Protein AF-A0AA35SKQ3-F1 (afdb_monomer_lite)

Structure (mmCIF, N/CA/C/O backbone):
data_AF-A0AA35SKQ3-F1
#
_entry.id   AF-A0AA35SKQ3-F1
#
loop_
_atom_site.group_PDB
_atom_site.id
_atom_site.type_symbol
_atom_site.label_atom_id
_atom_site.label_alt_id
_atom_site.label_comp_id
_atom_site.label_asym_id
_atom_site.label_entity_id
_atom_site.label_seq_id
_atom_site.pdbx_PDB_ins_code
_atom_site.Cartn_x
_atom_site.Cartn_y
_atom_site.Cartn_z
_atom_site.occupancy
_atom_site.B_iso_or_equiv
_atom_site.auth_seq_id
_atom_site.auth_comp_id
_atom_site.auth_asym_id
_atom_site.auth_atom_id
_atom_site.pdbx_PDB_model_num
ATOM 1 N N . MET A 1 1 ? 27.445 8.517 -76.358 1.00 55.72 1 MET A N 1
ATOM 2 C CA . MET A 1 1 ? 28.802 8.819 -75.837 1.00 55.72 1 MET A CA 1
ATOM 3 C C . MET A 1 1 ? 28.865 9.998 -74.863 1.00 55.72 1 MET A C 1
ATOM 5 O O . MET A 1 1 ? 29.602 9.876 -73.895 1.00 55.72 1 MET A O 1
ATOM 9 N N . ARG A 1 2 ? 28.102 11.097 -75.030 1.00 59.12 2 ARG A N 1
ATOM 10 C CA . ARG A 1 2 ? 28.048 12.178 -74.012 1.00 59.12 2 ARG A CA 1
ATOM 11 C C . ARG A 1 2 ? 27.575 11.677 -72.637 1.00 59.12 2 ARG A C 1
ATOM 13 O O . ARG A 1 2 ? 28.254 11.918 -71.652 1.00 59.12 2 ARG A O 1
ATOM 20 N N . TYR A 1 3 ? 26.538 10.838 -72.624 1.00 64.62 3 TYR A N 1
ATOM 21 C CA . TYR A 1 3 ? 25.976 10.239 -71.407 1.00 64.62 3 TYR A CA 1
ATOM 22 C C . TYR A 1 3 ? 26.977 9.405 -70.582 1.00 64.62 3 TYR A C 1
ATOM 24 O O . TYR A 1 3 ? 27.045 9.534 -69.368 1.00 64.62 3 TYR A O 1
ATOM 32 N N . VAL A 1 4 ? 27.813 8.585 -71.233 1.00 62.81 4 VAL A N 1
ATOM 33 C CA . VAL A 1 4 ? 28.825 7.760 -70.538 1.00 62.81 4 VAL A CA 1
ATOM 34 C C . VAL A 1 4 ? 29.940 8.632 -69.952 1.00 62.81 4 VAL A C 1
ATOM 36 O O . VAL A 1 4 ? 30.397 8.385 -68.841 1.00 62.81 4 VAL A O 1
ATOM 39 N N . ASN A 1 5 ? 30.340 9.694 -70.657 1.00 60.94 5 ASN A N 1
ATOM 40 C CA . ASN A 1 5 ? 31.317 10.656 -70.142 1.00 60.94 5 ASN A CA 1
ATOM 41 C C . ASN A 1 5 ? 30.765 11.502 -68.983 1.00 60.94 5 ASN A C 1
ATOM 43 O O . ASN A 1 5 ? 31.527 11.867 -68.093 1.00 60.94 5 ASN A O 1
ATOM 47 N N . GLU A 1 6 ? 29.467 11.801 -68.970 1.00 67.12 6 GLU A N 1
ATOM 48 C CA . GLU A 1 6 ? 28.810 12.497 -67.856 1.00 67.12 6 GLU A CA 1
ATOM 49 C C . GLU A 1 6 ? 28.675 11.601 -66.623 1.00 67.12 6 GLU A C 1
ATOM 51 O O . GLU A 1 6 ? 29.030 12.037 -65.532 1.00 67.12 6 GLU A O 1
ATOM 56 N N . GLN A 1 7 ? 28.282 10.334 -66.794 1.00 65.19 7 GLN A N 1
ATOM 57 C CA . GLN A 1 7 ? 28.233 9.348 -65.705 1.00 65.19 7 GLN A CA 1
ATOM 58 C C . GLN A 1 7 ? 29.621 9.122 -65.078 1.00 65.19 7 GLN A C 1
ATOM 60 O O . GLN A 1 7 ? 29.768 9.137 -63.859 1.00 65.19 7 GLN A O 1
ATOM 65 N N . LEU A 1 8 ? 30.673 9.018 -65.900 1.00 60.34 8 LEU A N 1
ATOM 66 C CA . LEU A 1 8 ? 32.051 8.876 -65.411 1.00 60.34 8 LEU A CA 1
ATOM 67 C C . LEU A 1 8 ? 32.576 10.136 -64.701 1.00 60.34 8 LEU A C 1
ATOM 69 O O . LEU A 1 8 ? 33.377 10.016 -63.776 1.00 60.34 8 LEU A O 1
ATOM 73 N N . ARG A 1 9 ? 32.123 11.338 -65.089 1.00 61.78 9 ARG A N 1
ATOM 74 C CA . ARG A 1 9 ? 32.443 12.589 -64.373 1.00 61.78 9 ARG A CA 1
ATOM 75 C C . ARG A 1 9 ? 31.655 12.734 -63.069 1.00 61.78 9 ARG A C 1
ATOM 77 O O . ARG A 1 9 ? 32.205 13.246 -62.098 1.00 61.78 9 ARG A O 1
ATOM 84 N N . ALA A 1 10 ? 30.406 12.268 -63.027 1.00 59.56 10 ALA A N 1
ATOM 85 C CA . ALA A 1 10 ? 29.548 12.320 -61.842 1.00 59.56 10 ALA A CA 1
ATOM 86 C C . ALA A 1 10 ? 30.051 11.420 -60.698 1.00 59.56 10 ALA A C 1
ATOM 88 O O . ALA A 1 10 ? 29.838 11.740 -59.532 1.00 59.56 10 ALA A O 1
ATOM 89 N N . CYS A 1 11 ? 30.803 10.356 -61.005 1.00 56.19 11 CYS A N 1
ATOM 90 C CA . CYS A 1 11 ? 31.466 9.513 -60.002 1.00 56.19 11 CYS A CA 1
ATOM 91 C C . CYS A 1 11 ? 32.660 10.178 -59.276 1.00 56.19 11 CYS A C 1
ATOM 93 O O . CYS A 1 11 ? 33.325 9.510 -58.489 1.00 56.19 11 CYS A O 1
ATOM 95 N N . GLY A 1 12 ? 32.940 11.468 -59.511 1.00 49.50 12 GLY A N 1
ATOM 96 C CA . GLY A 1 12 ? 33.441 12.434 -58.517 1.00 49.50 12 GLY A CA 1
ATOM 97 C C . GLY A 1 12 ? 34.821 12.256 -57.860 1.00 49.50 12 GLY A C 1
ATOM 98 O O . GLY A 1 12 ? 35.309 13.211 -57.264 1.00 49.50 12 GLY A O 1
ATOM 99 N N . GLN A 1 13 ? 35.486 11.102 -57.948 1.00 53.91 13 GLN A N 1
ATOM 100 C CA . GLN A 1 13 ? 36.732 10.830 -57.205 1.00 53.91 13 GLN A CA 1
ATOM 101 C C . GLN A 1 13 ? 37.839 10.165 -58.021 1.00 53.91 13 GLN A C 1
ATOM 103 O O . GLN A 1 13 ? 38.990 10.134 -57.588 1.00 53.91 13 GLN A O 1
ATOM 108 N N . LEU A 1 14 ? 37.544 9.705 -59.233 1.00 54.47 14 LEU A N 1
ATOM 109 C CA . LEU A 1 14 ? 38.571 9.226 -60.144 1.00 54.47 14 LEU A CA 1
ATOM 110 C C . LEU A 1 14 ? 38.988 10.406 -61.023 1.00 54.47 14 LEU A C 1
ATOM 112 O O . LEU A 1 14 ? 38.389 10.666 -62.066 1.00 54.47 14 LEU A O 1
ATOM 116 N N . ARG A 1 15 ? 40.003 11.161 -60.573 1.00 56.69 15 ARG A N 1
ATOM 117 C CA . ARG A 1 15 ? 40.719 12.106 -61.451 1.00 56.69 15 ARG A CA 1
ATOM 118 C C . ARG A 1 15 ? 41.037 11.365 -62.754 1.00 56.69 15 ARG A C 1
ATOM 120 O O . ARG A 1 15 ? 41.365 10.180 -62.701 1.00 56.69 15 ARG A O 1
ATOM 127 N N . GLY A 1 16 ? 40.926 12.039 -63.902 1.00 57.59 16 GLY A N 1
ATOM 128 C CA . GLY A 1 16 ? 41.011 11.464 -65.262 1.00 57.59 16 GLY A CA 1
ATOM 129 C C . GLY A 1 16 ? 42.308 10.718 -65.624 1.00 57.59 16 GLY A C 1
ATOM 130 O O . GLY A 1 16 ? 42.532 10.381 -66.784 1.00 57.59 16 GLY A O 1
ATOM 131 N N . ASP A 1 17 ? 43.143 10.429 -64.636 1.00 64.31 17 ASP A N 1
ATOM 132 C CA . ASP A 1 17 ? 44.405 9.723 -64.733 1.00 64.31 17 ASP A CA 1
ATOM 133 C C . ASP A 1 17 ? 44.320 8.262 -64.275 1.00 64.31 17 ASP A C 1
ATOM 135 O O . ASP A 1 17 ? 45.314 7.548 -64.379 1.00 64.31 17 ASP A O 1
ATOM 139 N N . HIS A 1 18 ? 43.156 7.778 -63.814 1.00 72.81 18 HIS A N 1
ATOM 140 C CA . HIS A 1 18 ? 43.026 6.369 -63.440 1.00 72.81 18 HIS A CA 1
ATOM 141 C C . HIS A 1 18 ? 43.240 5.457 -64.672 1.00 72.81 18 HIS A C 1
ATOM 143 O O . HIS A 1 18 ? 42.484 5.576 -65.646 1.00 72.81 18 HIS A O 1
ATOM 149 N N . PRO A 1 19 ? 44.200 4.509 -64.641 1.00 79.56 19 PRO A N 1
ATOM 150 C CA . PRO A 1 19 ? 44.560 3.683 -65.799 1.00 79.56 19 PRO A CA 1
ATOM 151 C C . PRO A 1 19 ? 43.370 2.945 -66.431 1.00 79.56 19 PRO A C 1
ATOM 153 O O . PRO A 1 19 ? 43.218 2.942 -67.651 1.00 79.56 19 PRO A O 1
ATOM 156 N N . LEU A 1 20 ? 42.457 2.410 -65.606 1.00 82.81 20 LEU A N 1
ATOM 157 C CA . LEU A 1 20 ? 41.234 1.750 -66.091 1.00 82.81 20 LEU A CA 1
ATOM 158 C C . LEU A 1 20 ? 40.264 2.708 -66.803 1.00 82.81 20 LEU A C 1
ATOM 160 O O . LEU A 1 20 ? 39.645 2.316 -67.788 1.00 82.81 20 LEU A O 1
ATOM 164 N N . ILE A 1 21 ? 40.141 3.963 -66.354 1.00 82.31 21 ILE A N 1
ATOM 165 C CA . ILE A 1 21 ? 39.269 4.944 -67.021 1.00 82.31 21 ILE A CA 1
ATOM 166 C C . ILE A 1 21 ? 39.856 5.325 -68.377 1.00 82.31 21 ILE A C 1
ATOM 168 O O . ILE A 1 21 ? 39.123 5.354 -69.366 1.00 82.31 21 ILE A O 1
ATOM 172 N N . ARG A 1 22 ? 41.174 5.560 -68.449 1.00 84.19 22 ARG A N 1
ATOM 173 C CA . ARG A 1 22 ? 41.858 5.836 -69.721 1.00 84.19 22 ARG A CA 1
ATOM 174 C C . ARG A 1 22 ? 41.701 4.675 -70.702 1.00 84.19 22 ARG A C 1
ATOM 176 O O . ARG A 1 22 ? 41.423 4.909 -71.875 1.00 84.19 22 ARG A O 1
ATOM 183 N N . LEU A 1 23 ? 41.807 3.435 -70.224 1.00 89.12 23 LEU A N 1
ATOM 184 C CA . LEU A 1 23 ? 41.579 2.248 -71.043 1.00 89.12 23 LEU A CA 1
ATOM 185 C C . LEU A 1 23 ? 40.143 2.187 -71.583 1.00 89.12 23 LEU A C 1
ATOM 187 O O . LEU A 1 23 ? 39.954 2.010 -72.784 1.00 89.12 23 LEU A O 1
ATOM 191 N N . ILE A 1 24 ? 39.132 2.382 -70.728 1.00 87.62 24 ILE A N 1
ATOM 192 C CA . ILE A 1 24 ? 37.720 2.396 -71.148 1.00 87.62 24 ILE A CA 1
ATOM 193 C C . ILE A 1 24 ? 37.483 3.482 -72.207 1.00 87.62 24 ILE A C 1
ATOM 195 O O . ILE A 1 24 ? 36.825 3.228 -73.216 1.00 87.62 24 ILE A O 1
ATOM 199 N N . GLN A 1 25 ? 38.060 4.674 -72.028 1.00 87.31 25 GLN A N 1
ATOM 200 C CA . GLN A 1 25 ? 37.976 5.757 -73.012 1.00 87.31 25 GLN A CA 1
ATOM 201 C C . GLN A 1 25 ? 38.633 5.387 -74.352 1.00 87.31 25 GLN A C 1
ATOM 203 O O . GLN A 1 25 ? 38.082 5.711 -75.405 1.00 87.31 25 GLN A O 1
ATOM 208 N N . HIS A 1 26 ? 39.764 4.676 -74.329 1.00 89.62 26 HIS A N 1
ATOM 209 C CA . HIS A 1 26 ? 40.457 4.212 -75.534 1.00 89.62 26 HIS A CA 1
ATOM 210 C C . HIS A 1 26 ? 39.649 3.132 -76.277 1.00 89.62 26 HIS A C 1
ATOM 212 O O . HIS A 1 26 ? 39.503 3.186 -77.498 1.00 89.62 26 HIS A O 1
ATOM 218 N N . CYS A 1 27 ? 39.054 2.186 -75.544 1.00 92.06 27 CYS A N 1
ATOM 219 C CA . CYS A 1 27 ? 38.205 1.129 -76.104 1.00 92.06 27 CYS A CA 1
ATOM 220 C C . CYS A 1 27 ? 36.914 1.673 -76.728 1.00 92.06 27 CYS A C 1
ATOM 222 O O . CYS A 1 27 ? 36.452 1.165 -77.751 1.00 92.06 27 CYS A O 1
ATOM 224 N N . LEU A 1 28 ? 36.337 2.722 -76.138 1.00 90.31 28 LEU A N 1
ATOM 225 C CA . LEU A 1 28 ? 35.096 3.339 -76.607 1.00 90.31 28 LEU A CA 1
ATOM 226 C C . LEU A 1 28 ? 35.322 4.464 -77.632 1.00 90.31 28 LEU A C 1
ATOM 228 O O . LEU A 1 28 ? 34.414 5.253 -77.896 1.00 90.31 28 LEU A O 1
ATOM 232 N N . HIS A 1 29 ? 36.507 4.557 -78.239 1.00 90.06 29 HIS A N 1
ATOM 233 C CA . HIS A 1 29 ? 36.792 5.589 -79.230 1.00 90.06 29 HIS A CA 1
ATOM 234 C C . HIS A 1 29 ? 35.881 5.450 -80.476 1.00 90.06 29 HIS A C 1
ATOM 236 O O . HIS A 1 29 ? 35.618 4.348 -80.969 1.00 90.06 29 HIS A O 1
ATOM 242 N N . ASN A 1 30 ? 35.387 6.575 -81.013 1.00 88.50 30 ASN A N 1
ATOM 243 C CA . ASN A 1 30 ? 34.413 6.579 -82.120 1.00 88.50 30 ASN A CA 1
ATOM 244 C C . ASN A 1 30 ? 34.988 6.015 -83.433 1.00 88.50 30 ASN A C 1
ATOM 246 O O . ASN A 1 30 ? 34.284 5.352 -84.184 1.00 88.50 30 ASN A O 1
ATOM 250 N N . GLY A 1 31 ? 36.271 6.266 -83.703 1.00 91.44 31 GLY A N 1
ATOM 251 C CA . GLY A 1 31 ? 36.974 5.691 -84.854 1.00 91.44 31 GLY A CA 1
ATOM 252 C C . GLY A 1 31 ? 37.413 4.244 -84.585 1.00 91.44 31 GLY A C 1
ATOM 253 O O . GLY A 1 31 ? 38.184 4.054 -83.645 1.00 91.44 31 GLY A O 1
ATOM 254 N N . PRO A 1 32 ? 37.003 3.245 -85.392 1.00 88.69 32 PRO A N 1
ATOM 255 C CA . PRO A 1 32 ? 37.356 1.838 -85.167 1.00 88.69 32 PRO A CA 1
ATOM 256 C C . PRO A 1 32 ? 38.866 1.583 -85.276 1.00 88.69 32 PRO A C 1
ATOM 258 O O . PRO A 1 32 ? 39.404 0.808 -84.499 1.00 88.69 32 PRO A O 1
ATOM 261 N N . HIS A 1 33 ? 39.570 2.310 -86.149 1.00 92.62 33 HIS A N 1
ATOM 262 C CA . HIS A 1 33 ? 41.032 2.226 -86.308 1.00 92.62 33 HIS A CA 1
ATOM 263 C C . HIS A 1 33 ? 41.822 2.821 -85.134 1.00 92.62 33 HIS A C 1
ATOM 265 O O . HIS A 1 33 ? 43.034 2.671 -85.064 1.00 92.62 33 HIS A O 1
ATOM 271 N N . LYS A 1 34 ? 41.140 3.544 -84.239 1.00 91.69 34 LYS A N 1
ATOM 272 C CA . LYS A 1 34 ? 41.724 4.141 -83.032 1.00 91.69 34 LYS A CA 1
ATOM 273 C C . LYS A 1 34 ? 41.408 3.325 -81.779 1.00 91.69 34 LYS A C 1
ATOM 275 O O . LYS A 1 34 ? 41.802 3.725 -80.691 1.00 91.69 34 LYS A O 1
ATOM 280 N N . ARG A 1 35 ? 40.651 2.230 -81.910 1.00 92.69 35 ARG A N 1
ATOM 281 C CA . ARG A 1 35 ? 40.396 1.328 -80.790 1.00 92.69 35 ARG A CA 1
ATOM 282 C C . ARG A 1 35 ? 41.599 0.399 -80.638 1.00 92.69 35 ARG A C 1
ATOM 284 O O . ARG A 1 35 ? 42.073 -0.118 -81.649 1.00 92.69 35 ARG A O 1
ATOM 291 N N . PRO A 1 36 ? 42.075 0.174 -79.409 1.00 94.06 36 PRO A N 1
ATOM 292 C CA . PRO A 1 36 ? 43.158 -0.758 -79.165 1.00 94.06 36 PRO A CA 1
ATOM 293 C C . PRO A 1 36 ? 42.729 -2.172 -79.558 1.00 94.06 36 PRO A C 1
ATOM 295 O O . PRO A 1 36 ? 41.565 -2.563 -79.421 1.00 94.06 36 PRO A O 1
ATOM 298 N N . SER A 1 37 ? 43.690 -2.957 -80.024 1.00 96.38 37 SER A N 1
ATOM 299 C CA . SER A 1 37 ? 43.520 -4.393 -80.205 1.00 96.38 37 SER A CA 1
ATOM 300 C C . SER A 1 37 ? 43.273 -5.083 -78.860 1.00 96.38 37 SER A C 1
ATOM 302 O O . SER A 1 37 ? 43.704 -4.612 -77.808 1.00 96.38 37 SER A O 1
ATOM 304 N N . ILE A 1 38 ? 42.637 -6.257 -78.877 1.00 95.00 38 ILE A N 1
ATOM 305 C CA . ILE A 1 38 ? 42.424 -7.070 -77.664 1.00 95.00 38 ILE A CA 1
ATOM 306 C C . ILE A 1 38 ? 43.734 -7.324 -76.903 1.00 95.00 38 ILE A C 1
ATOM 308 O O . ILE A 1 38 ? 43.751 -7.280 -75.675 1.00 95.00 38 ILE A O 1
ATOM 312 N N . ARG A 1 39 ? 44.847 -7.527 -77.619 1.00 93.56 39 ARG A N 1
ATOM 313 C CA . ARG A 1 39 ? 46.166 -7.727 -77.007 1.00 93.56 39 ARG A CA 1
ATOM 314 C C . ARG A 1 39 ? 46.644 -6.483 -76.253 1.00 93.56 39 ARG A C 1
ATOM 316 O O . ARG A 1 39 ? 47.183 -6.610 -75.159 1.00 93.56 39 ARG A O 1
ATOM 323 N N . GLU A 1 40 ? 46.425 -5.293 -76.807 1.00 91.44 40 GLU A N 1
ATOM 324 C CA . GLU A 1 40 ? 46.740 -4.026 -76.135 1.00 91.44 40 GLU A CA 1
ATOM 325 C C . GLU A 1 40 ? 45.820 -3.771 -74.943 1.00 91.44 40 GLU A C 1
ATOM 327 O O . GLU A 1 40 ? 46.295 -3.305 -73.913 1.00 91.44 40 GLU A O 1
ATOM 332 N N . VAL A 1 41 ? 44.535 -4.125 -75.044 1.00 94.06 41 VAL A N 1
ATOM 333 C CA . VAL A 1 41 ? 43.592 -4.026 -73.921 1.00 94.06 41 VAL A CA 1
ATOM 334 C C . VAL A 1 41 ? 44.044 -4.897 -72.754 1.00 94.06 41 VAL A C 1
ATOM 336 O O . VAL A 1 41 ? 44.098 -4.411 -71.629 1.00 94.06 41 VAL A O 1
ATOM 339 N N . LEU A 1 42 ? 44.408 -6.156 -73.008 1.00 91.31 42 LEU A N 1
ATOM 340 C CA . LEU A 1 42 ? 44.893 -7.067 -71.968 1.00 91.31 42 LEU A CA 1
ATOM 341 C C . LEU A 1 42 ? 46.196 -6.565 -71.335 1.00 91.31 42 LEU A C 1
ATOM 343 O O . LEU A 1 42 ? 46.296 -6.530 -70.112 1.00 91.31 42 LEU A O 1
ATOM 347 N N . ARG A 1 43 ? 47.142 -6.076 -72.147 1.00 91.19 43 ARG A N 1
ATOM 348 C CA . ARG A 1 43 ? 48.389 -5.472 -71.655 1.00 91.19 43 ARG A CA 1
ATOM 349 C C . ARG A 1 43 ? 48.122 -4.260 -70.756 1.00 91.19 43 ARG A C 1
ATOM 351 O O . ARG A 1 43 ? 48.682 -4.160 -69.673 1.00 91.19 43 ARG A O 1
ATOM 358 N N . LEU A 1 44 ? 47.230 -3.362 -71.177 1.00 90.12 44 LEU A N 1
ATOM 359 C CA . LEU A 1 44 ? 46.852 -2.176 -70.403 1.00 90.12 44 LEU A CA 1
ATOM 360 C C . LEU A 1 44 ? 46.072 -2.538 -69.128 1.00 90.12 44 LEU A C 1
ATOM 362 O O . LEU A 1 44 ? 46.194 -1.841 -68.124 1.00 90.12 44 LEU A O 1
ATOM 366 N N . LEU A 1 45 ? 45.287 -3.622 -69.140 1.00 89.00 45 LEU A N 1
ATOM 367 C CA . LEU A 1 45 ? 44.636 -4.156 -67.939 1.00 89.00 45 LEU A CA 1
ATOM 368 C C . LEU A 1 45 ? 45.651 -4.729 -66.951 1.00 89.00 45 LEU A C 1
ATOM 370 O O . LEU A 1 45 ? 45.507 -4.505 -65.752 1.00 89.00 45 LEU A O 1
ATOM 374 N N . GLU A 1 46 ? 46.667 -5.446 -67.428 1.00 86.81 46 GLU A N 1
ATOM 375 C CA . GLU A 1 46 ? 47.747 -5.976 -66.590 1.00 86.81 46 GLU A CA 1
ATOM 376 C C . GLU A 1 46 ? 48.603 -4.853 -65.995 1.00 86.81 46 GLU A C 1
ATOM 378 O O . GLU A 1 46 ? 48.857 -4.865 -64.792 1.00 86.81 46 GLU A O 1
ATOM 383 N N . GLU A 1 47 ? 48.952 -3.834 -66.786 1.00 82.62 47 GLU A N 1
ATOM 384 C CA . GLU A 1 47 ? 49.633 -2.620 -66.310 1.00 82.62 47 GLU A CA 1
ATOM 385 C C . GLU A 1 47 ? 48.787 -1.871 -65.267 1.00 82.62 47 GLU A C 1
ATOM 387 O O . GLU A 1 47 ? 49.280 -1.500 -64.199 1.00 82.62 47 GLU A O 1
ATOM 392 N N . ALA A 1 48 ? 47.485 -1.703 -65.527 1.00 82.31 48 ALA A N 1
ATOM 393 C CA . ALA A 1 48 ? 46.560 -1.090 -64.579 1.00 82.31 48 ALA A CA 1
ATOM 394 C C . ALA A 1 48 ? 46.436 -1.909 -63.287 1.00 82.31 48 ALA A C 1
ATOM 396 O O . ALA A 1 48 ? 46.373 -1.336 -62.204 1.00 82.31 48 ALA A O 1
ATOM 397 N N . ARG A 1 49 ? 46.417 -3.243 -63.383 1.00 80.00 49 ARG A N 1
ATOM 398 C CA . ARG A 1 49 ? 46.344 -4.150 -62.233 1.00 80.00 49 ARG A CA 1
ATOM 399 C C . ARG A 1 49 ? 47.630 -4.125 -61.408 1.00 80.00 49 ARG A C 1
ATOM 401 O O . ARG A 1 49 ? 47.545 -4.134 -60.183 1.00 80.00 49 ARG A O 1
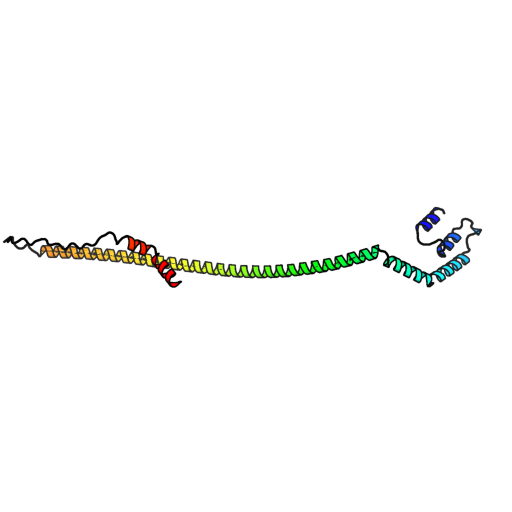ATOM 408 N N . ALA A 1 50 ? 48.793 -4.059 -62.056 1.00 74.06 50 ALA A N 1
ATOM 409 C CA . ALA A 1 50 ? 50.089 -3.971 -61.388 1.00 74.06 50 ALA A CA 1
ATOM 410 C C . ALA A 1 50 ? 50.235 -2.667 -60.581 1.00 74.06 50 ALA A C 1
ATOM 412 O O . ALA A 1 50 ? 50.761 -2.694 -59.473 1.00 74.06 50 ALA A O 1
ATOM 413 N N . GLY A 1 51 ? 49.690 -1.549 -61.076 1.00 65.94 51 GLY A N 1
ATOM 414 C CA . GLY A 1 51 ? 49.702 -0.262 -60.365 1.00 65.94 51 GLY A CA 1
ATOM 415 C C . GLY A 1 51 ? 48.727 -0.148 -59.181 1.00 65.94 51 GLY A C 1
ATOM 416 O O . GLY A 1 51 ? 48.861 0.759 -58.364 1.00 65.94 51 GLY A O 1
ATOM 417 N N . VAL A 1 52 ? 47.746 -1.049 -59.045 1.00 63.19 52 VAL A N 1
ATOM 418 C CA . VAL A 1 52 ? 46.742 -1.004 -57.955 1.00 63.19 52 VAL A CA 1
ATOM 419 C C . VAL A 1 52 ? 47.288 -1.562 -56.629 1.00 63.19 52 VAL A C 1
ATOM 421 O O . VAL A 1 52 ? 46.738 -1.261 -55.568 1.00 63.19 52 VAL A O 1
ATOM 424 N N . GLY A 1 53 ? 48.389 -2.320 -56.672 1.00 60.06 53 GLY A N 1
ATOM 425 C CA . GLY A 1 53 ? 49.096 -2.834 -55.491 1.00 60.06 53 GLY A CA 1
ATOM 426 C C . GLY A 1 53 ? 50.190 -1.914 -54.938 1.00 60.06 53 GLY A C 1
ATOM 427 O O . GLY A 1 53 ? 50.868 -2.302 -53.992 1.00 60.06 53 GLY A O 1
ATOM 428 N N . ASP A 1 54 ? 50.384 -0.731 -55.526 1.00 59.06 54 ASP A N 1
ATOM 429 C CA . ASP A 1 54 ? 51.495 0.157 -55.191 1.00 59.06 54 ASP A CA 1
ATOM 430 C C . ASP A 1 54 ? 51.254 0.889 -53.860 1.00 59.06 54 ASP A C 1
ATOM 432 O O . ASP A 1 54 ? 50.129 1.295 -53.543 1.00 59.06 54 ASP A O 1
ATOM 436 N N . GLU A 1 55 ? 52.312 1.093 -53.075 1.00 59.91 55 GLU A N 1
ATOM 437 C CA . GLU A 1 55 ? 52.269 1.707 -51.740 1.00 59.91 55 GLU A CA 1
ATOM 438 C C . GLU A 1 55 ? 51.552 3.068 -51.720 1.00 59.91 55 GLU A C 1
ATOM 440 O O . GLU A 1 55 ? 51.041 3.493 -50.682 1.00 59.91 55 GLU A O 1
ATOM 445 N N . GLY A 1 56 ? 51.478 3.752 -52.867 1.00 63.72 56 GLY A N 1
ATOM 446 C CA . GLY A 1 56 ? 50.709 4.981 -53.059 1.00 63.72 56 GLY A CA 1
ATOM 447 C C . GLY A 1 56 ? 49.203 4.820 -52.818 1.00 63.72 56 GLY A C 1
ATOM 448 O O . GLY A 1 56 ? 48.575 5.723 -52.269 1.00 63.72 56 GLY A O 1
ATOM 449 N N . SER A 1 57 ? 48.619 3.664 -53.146 1.00 69.25 57 SER A N 1
ATOM 450 C CA . SER A 1 57 ? 47.207 3.351 -52.876 1.00 69.25 57 SER A CA 1
ATOM 451 C C . SER A 1 57 ? 46.946 3.235 -51.373 1.00 69.25 57 SER A C 1
ATOM 453 O O . SER A 1 57 ? 45.996 3.817 -50.849 1.00 69.25 57 SER A O 1
ATOM 455 N N . GLU A 1 58 ? 47.846 2.572 -50.645 1.00 71.69 58 GLU A N 1
ATOM 456 C CA . GLU A 1 58 ? 47.778 2.480 -49.185 1.00 71.69 58 GLU A CA 1
ATOM 457 C C . GLU A 1 58 ? 48.091 3.816 -48.499 1.00 71.69 58 GLU A C 1
ATOM 459 O O . GLU A 1 58 ? 47.448 4.154 -47.506 1.00 71.69 58 GLU A O 1
ATOM 464 N N . ARG A 1 59 ? 49.005 4.634 -49.037 1.00 73.44 59 ARG A N 1
ATOM 465 C CA . ARG A 1 59 ? 49.233 6.007 -48.548 1.00 73.44 59 ARG A CA 1
ATOM 466 C C . ARG A 1 59 ? 47.993 6.879 -48.731 1.00 73.44 59 ARG A C 1
ATOM 468 O O . ARG A 1 59 ? 47.574 7.505 -47.764 1.00 73.44 59 ARG A O 1
ATOM 475 N N . ASN A 1 60 ? 47.347 6.835 -49.895 1.00 74.69 60 ASN A N 1
ATOM 476 C CA . ASN A 1 60 ? 46.112 7.579 -50.158 1.00 74.69 60 ASN A CA 1
ATOM 477 C C . ASN A 1 60 ? 44.954 7.112 -49.267 1.00 74.69 60 ASN A C 1
ATOM 479 O O . ASN A 1 60 ? 44.213 7.940 -48.741 1.00 74.69 60 ASN A O 1
ATOM 483 N N . LYS A 1 61 ? 44.811 5.799 -49.034 1.00 77.19 61 LYS A N 1
ATOM 484 C CA . LYS A 1 61 ? 43.841 5.274 -48.060 1.00 77.19 61 LYS A CA 1
ATOM 485 C C . LYS A 1 61 ? 44.149 5.767 -46.649 1.00 77.19 61 LYS A C 1
ATOM 487 O O . LYS A 1 61 ? 43.241 6.223 -45.963 1.00 77.19 61 LYS A O 1
ATOM 492 N N . ARG A 1 62 ? 45.414 5.727 -46.216 1.00 79.50 62 ARG A N 1
ATOM 493 C CA . ARG A 1 62 ? 45.836 6.237 -44.900 1.00 79.50 62 ARG A CA 1
ATOM 494 C C . ARG A 1 62 ? 45.588 7.737 -44.765 1.00 79.50 62 ARG A C 1
ATOM 496 O O . ARG A 1 62 ? 45.136 8.167 -43.712 1.00 79.50 62 ARG A O 1
ATOM 503 N N . GLU A 1 63 ? 45.846 8.528 -45.800 1.00 79.75 63 GLU A N 1
ATOM 504 C CA . GLU A 1 63 ? 45.560 9.966 -45.809 1.00 79.75 63 GLU A CA 1
ATOM 505 C C . GLU A 1 63 ? 44.061 10.257 -45.781 1.00 79.75 63 GLU A C 1
ATOM 507 O O . GLU A 1 63 ? 43.636 11.124 -45.024 1.00 79.75 63 GLU A O 1
ATOM 512 N N . LEU A 1 64 ? 43.247 9.499 -46.520 1.00 79.12 64 LEU A N 1
ATOM 513 C CA . LEU A 1 64 ? 41.791 9.620 -46.474 1.00 79.12 64 LEU A CA 1
ATOM 514 C C . LEU A 1 64 ? 41.247 9.244 -45.090 1.00 79.12 64 LEU A C 1
ATOM 516 O O . LEU A 1 64 ? 40.409 9.956 -44.548 1.00 79.12 64 LEU A O 1
ATOM 520 N N . VAL A 1 65 ? 41.761 8.169 -44.486 1.00 82.38 65 VAL A N 1
ATOM 521 C CA . VAL A 1 65 ? 41.432 7.777 -43.107 1.00 82.38 65 VAL A CA 1
ATOM 522 C C . VAL A 1 65 ? 41.839 8.874 -42.125 1.00 82.38 65 VAL A C 1
ATOM 524 O O . VAL A 1 65 ? 41.029 9.238 -41.279 1.00 82.38 65 VAL A O 1
ATOM 527 N N . ARG A 1 66 ? 43.031 9.472 -42.264 1.00 81.12 66 ARG A N 1
ATOM 528 C CA . ARG A 1 66 ? 43.440 10.623 -41.441 1.00 81.12 66 ARG A CA 1
ATOM 529 C C . ARG A 1 66 ? 42.528 11.829 -41.651 1.00 81.12 66 ARG A C 1
ATOM 531 O O . ARG A 1 66 ? 42.141 12.442 -40.670 1.00 81.12 66 ARG A O 1
ATOM 538 N N . ALA A 1 67 ? 42.160 12.157 -42.889 1.00 75.62 67 ALA A N 1
ATOM 539 C CA . ALA A 1 67 ? 41.281 13.284 -43.207 1.00 75.62 67 ALA A CA 1
ATOM 540 C C . ALA A 1 67 ? 39.856 13.084 -42.668 1.00 75.62 67 ALA A C 1
ATOM 542 O O . ALA A 1 67 ? 39.212 14.031 -42.221 1.00 75.62 67 ALA A O 1
ATOM 543 N N . LEU A 1 68 ? 39.371 11.841 -42.672 1.00 73.62 68 LEU A N 1
ATOM 544 C CA . LEU A 1 68 ? 38.121 11.468 -42.020 1.00 73.62 68 LEU A CA 1
ATOM 545 C C . LEU A 1 68 ? 38.263 11.544 -40.493 1.00 73.62 68 LEU A C 1
ATOM 547 O O . LEU A 1 68 ? 37.378 12.065 -39.828 1.00 73.62 68 LEU A O 1
ATOM 551 N N . GLN A 1 69 ? 39.379 11.110 -39.911 1.00 76.25 69 GLN A N 1
ATOM 552 C CA . GLN A 1 69 ? 39.618 11.223 -38.465 1.00 76.25 69 GLN A CA 1
ATOM 553 C C . GLN A 1 69 ? 39.777 12.677 -37.989 1.00 76.25 69 GLN A C 1
ATOM 555 O O . GLN A 1 69 ? 39.344 13.016 -36.891 1.00 76.25 69 GLN A O 1
ATOM 560 N N . THR A 1 70 ? 40.348 13.563 -38.807 1.00 74.56 70 THR A N 1
ATOM 561 C CA . THR A 1 70 ? 40.495 14.994 -38.490 1.00 74.56 70 THR A CA 1
ATOM 562 C C . THR A 1 70 ? 39.270 15.824 -38.859 1.00 74.56 70 THR A C 1
ATOM 564 O O . THR A 1 70 ? 39.228 17.020 -38.567 1.00 74.56 70 THR A O 1
ATOM 567 N N . GLN A 1 71 ? 38.250 15.217 -39.473 1.00 83.69 71 GLN A N 1
ATOM 568 C CA . GLN A 1 71 ? 37.029 15.922 -39.828 1.00 83.69 71 GLN A CA 1
ATOM 569 C C . GLN A 1 71 ? 36.323 16.399 -38.543 1.00 83.69 71 GLN A C 1
ATOM 571 O O . GLN A 1 71 ? 35.993 15.579 -37.680 1.00 83.69 71 GLN A O 1
ATOM 576 N N . PRO A 1 72 ? 36.014 17.702 -38.406 1.00 82.25 72 PRO A N 1
ATOM 577 C CA . PRO A 1 72 ? 35.438 18.260 -37.177 1.00 82.25 72 PRO A CA 1
ATOM 578 C C . PRO A 1 72 ? 34.085 17.627 -36.826 1.00 82.25 72 PRO A C 1
ATOM 580 O O . PRO A 1 72 ? 33.721 17.516 -35.658 1.00 82.25 72 PRO A O 1
ATOM 583 N N . ARG A 1 73 ? 33.351 17.137 -37.833 1.00 83.31 73 ARG A N 1
ATOM 584 C CA . ARG A 1 73 ? 32.108 16.387 -37.634 1.00 83.31 73 ARG A CA 1
ATOM 585 C C . ARG A 1 73 ? 32.326 15.115 -36.810 1.00 83.31 73 ARG A C 1
ATOM 587 O O . ARG A 1 73 ? 31.511 14.837 -35.939 1.00 83.31 73 ARG A O 1
ATOM 594 N N . ASN A 1 74 ? 33.413 14.382 -37.041 1.00 81.69 74 ASN A N 1
ATOM 595 C CA . ASN A 1 74 ? 33.689 13.138 -36.322 1.00 81.69 74 ASN A CA 1
ATOM 596 C C . ASN A 1 74 ? 34.110 13.419 -34.877 1.00 81.69 74 ASN A C 1
ATOM 598 O O . ASN A 1 74 ? 33.596 12.786 -33.962 1.00 81.69 74 ASN A O 1
ATOM 602 N N . GLN A 1 75 ? 34.901 14.468 -34.650 1.00 86.06 75 GLN A N 1
ATOM 603 C CA . GLN A 1 75 ? 35.228 14.930 -33.296 1.00 86.06 75 GLN A CA 1
ATOM 604 C C . GLN A 1 75 ? 33.986 15.396 -32.516 1.00 86.06 75 GLN A C 1
ATOM 606 O O . GLN A 1 75 ? 33.879 15.167 -31.312 1.00 86.06 75 GLN A O 1
ATOM 611 N N . ASN A 1 76 ? 33.026 16.045 -33.186 1.00 91.06 76 ASN A N 1
ATOM 612 C CA . ASN A 1 76 ? 31.752 16.434 -32.575 1.00 91.06 76 ASN A CA 1
ATOM 613 C C . ASN A 1 76 ? 30.914 15.209 -32.197 1.00 91.06 76 ASN A C 1
ATOM 615 O O . ASN A 1 76 ? 30.384 15.165 -31.091 1.00 91.06 76 ASN A O 1
ATOM 619 N N . LEU A 1 77 ? 30.824 14.216 -33.086 1.00 92.00 77 LEU A N 1
ATOM 620 C CA . LEU A 1 77 ? 30.103 12.971 -32.813 1.00 92.00 77 LEU A CA 1
ATOM 621 C C . LEU A 1 77 ? 30.720 12.212 -31.636 1.00 92.00 77 LEU A C 1
ATOM 623 O O . LEU A 1 77 ? 29.990 11.764 -30.762 1.00 92.00 77 LEU A O 1
ATOM 627 N N . GLU A 1 78 ? 32.048 12.126 -31.561 1.00 90.31 78 GLU A N 1
ATOM 628 C CA . GLU A 1 78 ? 32.731 11.507 -30.423 1.00 90.31 78 GLU A CA 1
ATOM 629 C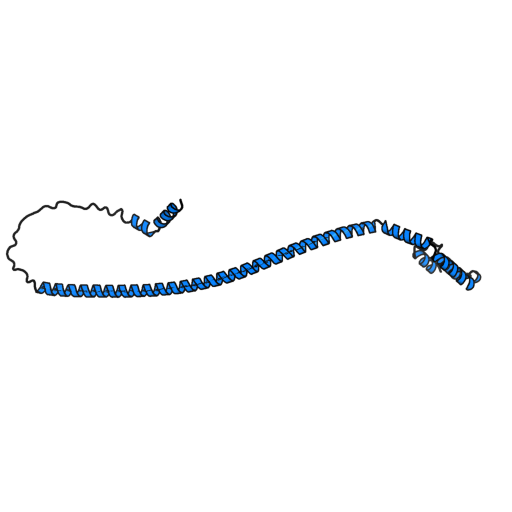 C . GLU A 1 78 ? 32.469 12.235 -29.102 1.00 90.31 78 GLU A C 1
ATOM 631 O O . GLU A 1 78 ? 32.314 11.585 -28.071 1.00 90.31 78 GLU A O 1
ATOM 636 N N . ARG A 1 79 ? 32.409 13.574 -29.110 1.00 94.94 79 ARG A N 1
ATOM 637 C CA . ARG A 1 79 ? 32.042 14.353 -27.916 1.00 94.94 79 ARG A CA 1
ATOM 638 C C . ARG A 1 79 ? 30.617 14.045 -27.472 1.00 94.94 79 ARG A C 1
ATOM 640 O O . ARG A 1 79 ? 30.432 13.655 -26.329 1.00 94.94 79 ARG A O 1
ATOM 647 N N . VAL A 1 80 ? 29.656 14.113 -28.392 1.00 96.94 80 VAL A N 1
ATOM 648 C CA . VAL A 1 80 ? 28.249 13.795 -28.099 1.00 96.94 80 VAL A CA 1
ATOM 649 C C . VAL A 1 80 ? 28.100 12.360 -27.592 1.00 96.94 80 VAL A C 1
ATOM 651 O O . VAL A 1 80 ? 27.373 12.123 -26.636 1.00 96.94 80 VAL A O 1
ATOM 654 N N . LEU A 1 81 ? 28.815 11.398 -28.183 1.00 97.12 81 LEU A N 1
ATOM 655 C CA . LEU A 1 81 ? 28.814 10.013 -27.709 1.00 97.12 81 LEU A CA 1
ATOM 656 C C . LEU A 1 81 ? 29.356 9.895 -26.281 1.00 97.12 81 LEU A C 1
ATOM 658 O O . LEU A 1 81 ? 28.765 9.180 -25.478 1.00 97.12 81 LEU A O 1
ATOM 662 N N . ARG A 1 82 ? 30.449 10.595 -25.947 1.00 97.62 82 ARG A N 1
ATOM 663 C CA . ARG A 1 82 ? 30.976 10.620 -24.573 1.00 97.62 82 ARG A CA 1
ATOM 664 C C . ARG A 1 82 ? 29.966 11.213 -23.594 1.00 97.62 82 ARG A C 1
ATOM 666 O O . ARG A 1 82 ? 29.734 10.605 -22.553 1.00 97.62 82 ARG A O 1
ATOM 673 N N . ASP A 1 83 ? 29.346 12.335 -23.946 1.00 98.25 83 ASP A N 1
ATOM 674 C CA . ASP A 1 83 ? 28.356 13.003 -23.097 1.00 98.25 83 ASP A CA 1
ATOM 675 C C . ASP A 1 83 ? 27.141 12.095 -22.850 1.00 98.25 83 ASP A C 1
ATOM 677 O O . ASP A 1 83 ? 26.741 11.897 -21.706 1.00 98.25 83 ASP A O 1
ATOM 681 N N . LEU A 1 84 ? 26.625 11.444 -23.900 1.00 98.38 84 LEU A N 1
ATOM 682 C CA . LEU A 1 84 ? 25.519 10.486 -23.790 1.00 98.38 84 LEU A CA 1
ATOM 683 C C . LEU A 1 84 ? 25.880 9.251 -22.955 1.00 98.38 84 LEU A C 1
ATOM 685 O O . LEU A 1 84 ? 25.029 8.730 -22.241 1.00 98.38 84 LEU A O 1
ATOM 689 N N . VAL A 1 85 ? 27.120 8.756 -23.032 1.00 98.44 85 VAL A N 1
ATOM 690 C CA . VAL A 1 85 ? 27.577 7.631 -22.197 1.00 98.44 85 VAL A CA 1
ATOM 691 C C . VAL A 1 85 ? 27.621 8.030 -20.723 1.00 98.44 85 VAL A C 1
ATOM 693 O O . VAL A 1 85 ? 27.183 7.253 -19.875 1.00 98.44 85 VAL A O 1
ATOM 696 N N . ILE A 1 86 ? 28.106 9.237 -20.417 1.00 98.38 86 ILE A N 1
ATOM 697 C CA . ILE A 1 86 ? 28.122 9.773 -19.050 1.00 98.38 86 ILE A CA 1
ATOM 698 C C . ILE A 1 86 ? 26.689 9.954 -18.537 1.00 98.38 86 ILE A C 1
ATOM 700 O O . ILE A 1 86 ? 26.376 9.507 -17.436 1.00 98.38 86 ILE A O 1
ATOM 704 N N . GLU A 1 87 ? 25.807 10.547 -19.344 1.00 98.56 87 GLU A N 1
ATOM 705 C CA . GLU A 1 87 ? 24.397 10.738 -18.990 1.00 98.56 87 GLU A CA 1
ATOM 706 C C . GLU A 1 87 ? 23.689 9.397 -18.757 1.00 98.56 87 GLU A C 1
ATOM 708 O O . GLU A 1 87 ? 22.953 9.241 -17.786 1.00 98.56 87 GLU A O 1
ATOM 713 N N . ASN A 1 88 ? 23.954 8.390 -19.591 1.00 98.00 88 ASN A N 1
ATOM 714 C CA . ASN A 1 88 ? 23.388 7.056 -19.409 1.00 98.00 88 ASN A CA 1
ATOM 715 C C . ASN A 1 88 ? 23.870 6.414 -18.097 1.00 98.00 88 ASN A C 1
ATOM 717 O O . ASN A 1 88 ? 23.064 5.847 -17.365 1.00 98.00 88 ASN A O 1
ATOM 721 N N . ALA A 1 89 ? 25.153 6.556 -17.753 1.00 98.31 89 ALA A N 1
ATOM 722 C CA . ALA A 1 89 ? 25.689 6.059 -16.487 1.00 98.31 89 ALA A CA 1
ATOM 723 C C . ALA A 1 89 ? 25.070 6.766 -15.261 1.00 98.31 89 ALA A C 1
ATOM 725 O O . ALA A 1 89 ? 24.759 6.109 -14.261 1.00 98.31 89 ALA A O 1
ATOM 726 N N . ASP A 1 90 ? 24.841 8.083 -15.339 1.00 98.62 90 ASP A N 1
ATOM 727 C CA . ASP A 1 90 ? 24.142 8.840 -14.289 1.00 98.62 90 ASP A CA 1
ATOM 728 C C . ASP A 1 90 ? 22.686 8.378 -14.141 1.00 98.62 90 ASP A C 1
ATOM 730 O O . ASP A 1 90 ? 22.234 8.049 -13.042 1.00 98.62 90 ASP A O 1
ATOM 734 N N . LEU A 1 91 ? 21.960 8.259 -15.256 1.00 98.56 91 LEU A N 1
ATOM 735 C CA . LEU A 1 91 ? 20.580 7.778 -15.259 1.00 98.56 91 LEU A CA 1
ATOM 736 C C . LEU A 1 91 ? 20.472 6.359 -14.696 1.00 98.56 91 LEU A C 1
ATOM 738 O O . LEU A 1 91 ? 19.586 6.101 -13.882 1.00 98.56 91 LEU A O 1
ATOM 742 N N . GLN A 1 92 ? 21.383 5.456 -15.060 1.00 98.62 92 GLN A N 1
ATOM 743 C CA . GLN A 1 92 ? 21.431 4.104 -14.499 1.00 98.62 92 GLN A CA 1
ATOM 744 C C . GLN A 1 92 ? 21.652 4.126 -12.985 1.00 98.62 92 GLN A C 1
ATOM 746 O O . GLN A 1 92 ? 20.945 3.432 -12.255 1.00 98.62 92 GLN A O 1
ATOM 751 N N . SER A 1 93 ? 22.569 4.967 -12.502 1.00 98.56 93 SER A N 1
ATOM 752 C CA . SER A 1 93 ? 22.826 5.128 -11.066 1.00 98.56 93 SER A CA 1
ATOM 753 C C . SER A 1 93 ? 21.593 5.661 -10.325 1.00 98.56 93 SER A C 1
ATOM 755 O O . SER A 1 93 ? 21.242 5.173 -9.250 1.00 98.56 93 SER A O 1
ATOM 757 N N . ARG A 1 94 ? 20.878 6.625 -10.917 1.00 98.56 94 ARG A N 1
ATOM 758 C CA . ARG A 1 94 ? 19.637 7.186 -10.356 1.00 98.56 94 ARG A CA 1
ATOM 759 C C . ARG A 1 94 ? 18.493 6.178 -10.338 1.00 98.56 94 ARG A C 1
ATOM 761 O O . ARG A 1 94 ? 17.748 6.140 -9.360 1.00 98.56 94 ARG A O 1
ATOM 768 N N . VAL A 1 95 ? 18.354 5.364 -11.384 1.00 98.69 95 VAL A N 1
ATOM 769 C CA . VAL A 1 95 ? 17.369 4.273 -11.432 1.00 98.69 95 VAL A CA 1
ATOM 770 C C . VAL A 1 95 ? 17.665 3.252 -10.337 1.00 98.69 95 VAL A C 1
ATOM 772 O O . VAL A 1 95 ? 16.779 2.961 -9.542 1.00 98.69 95 VAL A O 1
ATOM 775 N N . GLN A 1 96 ? 18.917 2.808 -10.203 1.00 98.56 96 GLN A N 1
ATOM 776 C CA . GLN A 1 96 ? 19.314 1.877 -9.141 1.00 98.56 96 GLN A CA 1
ATOM 777 C C . GLN A 1 96 ? 19.038 2.438 -7.741 1.00 98.56 96 GLN A C 1
ATOM 779 O O . GLN A 1 96 ? 18.522 1.728 -6.878 1.00 98.56 96 GLN A O 1
ATOM 784 N N . ALA A 1 97 ? 19.326 3.723 -7.511 1.00 98.56 97 ALA A N 1
ATOM 785 C CA . ALA A 1 97 ? 19.005 4.378 -6.246 1.00 98.56 97 ALA A CA 1
ATOM 786 C C . ALA A 1 97 ? 17.492 4.359 -5.961 1.00 98.56 97 ALA A C 1
ATOM 788 O O . ALA A 1 97 ? 17.075 4.028 -4.850 1.00 98.56 97 ALA A O 1
ATOM 789 N N . LYS A 1 98 ? 16.662 4.650 -6.972 1.00 98.56 98 LYS A N 1
ATOM 790 C CA . LYS A 1 98 ? 15.200 4.603 -6.842 1.00 98.56 98 LYS A CA 1
ATOM 791 C C . LYS A 1 98 ? 14.656 3.194 -6.644 1.00 98.56 98 LYS A C 1
ATOM 793 O O . LYS A 1 98 ? 13.731 3.029 -5.853 1.00 98.56 98 LYS A O 1
ATOM 798 N N . ASP A 1 99 ? 15.253 2.185 -7.264 1.00 98.69 99 ASP A N 1
ATOM 799 C CA . ASP A 1 99 ? 14.879 0.790 -7.037 1.00 98.69 99 ASP A CA 1
ATOM 800 C C . ASP A 1 99 ? 15.144 0.370 -5.585 1.00 98.69 99 ASP A C 1
ATOM 802 O O . ASP A 1 99 ? 14.290 -0.257 -4.954 1.00 98.69 99 ASP A O 1
ATOM 806 N N . MET A 1 100 ? 16.277 0.777 -5.002 1.00 98.38 100 MET A N 1
ATOM 807 C CA . MET A 1 100 ? 16.557 0.519 -3.584 1.00 98.38 100 MET A CA 1
ATOM 808 C C . MET A 1 100 ? 15.567 1.232 -2.653 1.00 98.38 100 MET A C 1
ATOM 810 O O . MET A 1 100 ? 15.088 0.625 -1.693 1.00 98.38 100 MET A O 1
ATOM 814 N N . GLU A 1 101 ? 15.232 2.496 -2.935 1.00 98.62 101 GLU A N 1
ATOM 815 C CA . GLU A 1 101 ? 14.214 3.242 -2.180 1.00 98.62 101 GLU A CA 1
ATOM 816 C C . GLU A 1 101 ? 12.845 2.547 -2.244 1.00 98.62 101 GLU A C 1
ATOM 818 O O . GLU A 1 101 ? 12.177 2.395 -1.218 1.00 98.62 101 GLU A O 1
ATOM 823 N N . LEU A 1 102 ? 12.439 2.075 -3.428 1.00 98.69 102 LEU A N 1
ATOM 824 C CA . LEU A 1 102 ? 11.185 1.346 -3.617 1.00 98.69 102 LEU A CA 1
ATOM 825 C C . LEU A 1 102 ? 11.168 0.030 -2.835 1.00 98.69 102 LEU A C 1
ATOM 827 O O . LEU A 1 102 ? 10.176 -0.266 -2.168 1.00 98.69 102 LEU A O 1
ATOM 831 N N . VAL A 1 103 ? 12.260 -0.739 -2.860 1.00 98.69 103 VAL A N 1
ATOM 832 C CA . VAL A 1 103 ? 12.379 -1.979 -2.077 1.00 98.69 103 VAL A CA 1
ATOM 833 C C . VAL A 1 103 ? 12.274 -1.692 -0.578 1.00 98.69 103 VAL A C 1
ATOM 835 O O . VAL A 1 103 ? 11.542 -2.391 0.128 1.00 98.69 103 VAL A O 1
ATOM 838 N N . ALA A 1 104 ? 12.946 -0.651 -0.082 1.00 98.56 104 ALA A N 1
ATOM 839 C CA . ALA A 1 104 ? 12.867 -0.259 1.324 1.00 98.56 104 ALA A CA 1
ATOM 840 C C . ALA A 1 104 ? 11.439 0.156 1.722 1.00 98.56 104 ALA A C 1
ATOM 842 O O . ALA A 1 104 ? 10.918 -0.304 2.742 1.00 98.56 104 ALA A O 1
ATOM 843 N N . ALA A 1 105 ? 10.767 0.957 0.889 1.00 98.56 105 ALA A N 1
ATOM 844 C CA . ALA A 1 105 ? 9.384 1.369 1.116 1.00 98.56 105 ALA A CA 1
ATOM 845 C C . ALA A 1 105 ? 8.417 0.171 1.124 1.00 98.56 105 ALA A C 1
ATOM 847 O O . ALA A 1 105 ? 7.560 0.072 2.003 1.00 98.56 105 ALA A O 1
ATOM 848 N N . GLN A 1 106 ? 8.583 -0.782 0.202 1.00 98.50 106 GLN A N 1
ATOM 849 C CA . GLN A 1 106 ? 7.780 -2.009 0.161 1.00 98.50 106 GLN A CA 1
ATOM 850 C C . GLN A 1 106 ? 7.974 -2.875 1.410 1.00 98.50 106 GLN A C 1
ATOM 852 O O . GLN A 1 106 ? 7.004 -3.417 1.943 1.00 98.50 106 GLN A O 1
ATOM 857 N N . GLN A 1 107 ? 9.207 -3.003 1.906 1.00 98.56 107 GLN A N 1
ATOM 858 C CA . GLN A 1 107 ? 9.470 -3.723 3.154 1.00 98.56 107 GLN A CA 1
ATOM 859 C C . GLN A 1 107 ? 8.799 -3.043 4.349 1.00 98.56 107 GLN A C 1
ATOM 861 O O . GLN A 1 107 ? 8.224 -3.730 5.194 1.00 98.56 107 GLN A O 1
ATOM 866 N N . GLN A 1 108 ? 8.829 -1.709 4.406 1.00 98.56 108 GLN A N 1
ATOM 867 C CA . GLN A 1 108 ? 8.169 -0.967 5.475 1.00 98.56 108 GLN A CA 1
ATOM 868 C C . GLN A 1 108 ? 6.645 -1.131 5.431 1.00 98.56 108 GLN A C 1
ATOM 870 O O . GLN A 1 108 ? 6.033 -1.352 6.474 1.00 98.56 108 GLN A O 1
ATOM 875 N N . LEU A 1 109 ? 6.035 -1.096 4.242 1.00 98.62 109 LEU A N 1
ATOM 876 C CA . LEU A 1 109 ? 4.600 -1.349 4.085 1.00 98.62 109 LEU A CA 1
ATOM 877 C C . LEU A 1 109 ? 4.210 -2.735 4.606 1.00 98.62 109 LEU A C 1
ATOM 879 O O . LEU A 1 109 ? 3.277 -2.838 5.397 1.00 98.62 109 LEU A O 1
ATOM 883 N N . ARG A 1 110 ? 4.976 -3.779 4.266 1.00 98.50 110 ARG A N 1
ATOM 884 C CA . ARG A 1 110 ? 4.724 -5.140 4.772 1.00 98.50 110 ARG A CA 1
ATOM 885 C C . ARG A 1 110 ? 4.800 -5.226 6.296 1.00 98.50 110 ARG A C 1
ATOM 887 O O . ARG A 1 110 ? 3.975 -5.895 6.910 1.00 98.50 110 ARG A O 1
ATOM 894 N N . ARG A 1 111 ? 5.768 -4.547 6.925 1.00 98.19 111 ARG A N 1
ATOM 895 C CA . ARG A 1 111 ? 5.862 -4.486 8.397 1.00 98.19 111 ARG A CA 1
ATOM 896 C C . ARG A 1 111 ? 4.618 -3.835 8.994 1.00 98.19 111 ARG A C 1
ATOM 898 O O . ARG A 1 111 ? 3.975 -4.431 9.855 1.00 98.19 111 ARG A O 1
ATOM 905 N N . ASN A 1 112 ? 4.226 -2.679 8.467 1.00 98.44 112 ASN A N 1
ATOM 906 C CA . ASN A 1 112 ? 3.039 -1.967 8.930 1.00 98.44 112 ASN A CA 1
ATOM 907 C C . ASN A 1 112 ? 1.763 -2.818 8.769 1.00 98.44 112 ASN A C 1
ATOM 909 O O . ASN A 1 112 ? 0.918 -2.830 9.659 1.00 98.44 112 ASN A O 1
ATOM 913 N N . GLU A 1 113 ? 1.621 -3.572 7.675 1.00 98.62 113 GLU A N 1
ATOM 914 C CA . GLU A 1 113 ? 0.495 -4.495 7.466 1.00 98.62 113 GLU A CA 1
ATOM 915 C C . GLU A 1 113 ? 0.444 -5.602 8.530 1.00 98.62 113 GLU A C 1
ATOM 917 O O . GLU A 1 113 ? -0.627 -5.908 9.068 1.00 98.62 113 GLU A O 1
ATOM 922 N N . THR A 1 114 ? 1.597 -6.184 8.878 1.00 97.94 114 THR A N 1
ATOM 923 C CA . THR A 1 114 ? 1.669 -7.196 9.943 1.00 97.94 114 THR A CA 1
ATOM 924 C C . THR A 1 114 ? 1.331 -6.616 11.316 1.00 97.94 114 THR A C 1
ATOM 926 O O . THR A 1 114 ? 0.575 -7.235 12.067 1.00 97.94 114 THR A O 1
ATOM 929 N N . GLU A 1 115 ? 1.802 -5.405 11.623 1.00 98.44 115 GLU A N 1
ATOM 930 C CA . GLU A 1 115 ? 1.492 -4.705 12.875 1.00 98.44 115 GLU A CA 1
ATOM 931 C C . GLU A 1 115 ? 0.005 -4.355 12.975 1.00 98.44 115 GLU A C 1
ATOM 933 O O . GLU A 1 115 ? -0.627 -4.616 13.998 1.00 98.44 115 GLU A O 1
ATOM 938 N N . LEU A 1 116 ? -0.595 -3.836 11.899 1.00 98.44 116 LEU A N 1
ATOM 939 C CA . LEU A 1 116 ? -2.029 -3.542 11.843 1.00 98.44 116 LEU A CA 1
ATOM 940 C C . LEU A 1 116 ? -2.876 -4.798 12.056 1.00 98.44 116 LEU A C 1
ATOM 942 O O . LEU A 1 116 ? -3.881 -4.753 12.768 1.00 98.44 116 LEU A O 1
ATOM 946 N N . THR A 1 117 ? -2.462 -5.926 11.478 1.00 98.31 117 THR A N 1
ATOM 947 C CA . THR A 1 117 ? -3.139 -7.214 11.674 1.00 98.31 117 THR A CA 1
ATOM 948 C C . THR A 1 117 ? -3.051 -7.669 13.133 1.00 98.31 117 THR A C 1
ATOM 950 O O . THR A 1 117 ? -4.059 -8.095 13.702 1.00 98.31 117 THR A O 1
ATOM 953 N N . GLY A 1 118 ? -1.880 -7.522 13.764 1.00 98.44 118 GLY A N 1
ATOM 954 C CA . GLY A 1 118 ? -1.681 -7.813 15.186 1.00 98.44 118 GLY A CA 1
ATOM 955 C C . GLY A 1 118 ? -2.545 -6.935 16.092 1.00 98.44 118 GLY A C 1
ATOM 956 O O . GLY A 1 118 ? -3.297 -7.448 16.921 1.00 98.44 118 GLY A O 1
ATOM 957 N N . ASN A 1 119 ? -2.524 -5.621 15.868 1.00 98.56 119 ASN A N 1
ATOM 958 C CA . ASN A 1 119 ? -3.321 -4.656 16.625 1.00 98.56 119 ASN A CA 1
ATOM 959 C C . ASN A 1 119 ? -4.824 -4.921 16.484 1.00 98.56 119 ASN A C 1
ATOM 961 O O . ASN A 1 119 ? -5.565 -4.841 17.462 1.00 98.56 119 ASN A O 1
ATOM 965 N N . LYS A 1 120 ? -5.286 -5.286 15.281 1.00 98.62 120 LYS A N 1
ATOM 966 C CA . LYS A 1 120 ? -6.686 -5.659 15.052 1.00 98.62 120 LYS A CA 1
ATOM 967 C C . LYS A 1 120 ? -7.081 -6.888 15.872 1.00 98.62 120 LYS A C 1
ATOM 969 O O . LYS A 1 120 ? -8.136 -6.879 16.499 1.00 98.62 120 LYS A O 1
ATOM 974 N N . ALA A 1 121 ? -6.236 -7.919 15.903 1.00 98.06 121 ALA A N 1
ATOM 975 C CA . ALA A 1 121 ? -6.486 -9.112 16.707 1.00 98.06 121 ALA A CA 1
ATOM 976 C C . ALA A 1 121 ? -6.512 -8.797 18.215 1.00 98.06 121 ALA A C 1
ATOM 978 O O . ALA A 1 121 ? -7.365 -9.315 18.940 1.00 98.06 121 ALA A O 1
ATOM 979 N N . GLU A 1 122 ? -5.621 -7.921 18.690 1.00 98.56 122 GLU A N 1
ATOM 980 C CA . GLU A 1 122 ? -5.608 -7.478 20.088 1.00 98.56 122 GLU A CA 1
ATOM 981 C C . GLU A 1 122 ? -6.874 -6.692 20.455 1.00 98.56 122 GLU A C 1
ATOM 983 O O . GLU A 1 122 ? -7.464 -6.938 21.509 1.00 98.56 122 GLU A O 1
ATOM 988 N N . LEU A 1 123 ? -7.331 -5.788 19.583 1.00 98.56 123 LEU A N 1
ATOM 989 C CA . LEU A 1 123 ? -8.575 -5.044 19.787 1.00 98.56 123 LEU A CA 1
ATOM 990 C C . LEU A 1 123 ? -9.776 -5.983 19.892 1.00 98.56 123 LEU A C 1
ATOM 992 O O . LEU A 1 123 ? -10.507 -5.910 20.875 1.00 98.56 123 LEU A O 1
ATOM 996 N N . THR A 1 124 ? -9.923 -6.932 18.963 1.00 98.38 124 THR A N 1
ATOM 997 C CA . THR A 1 124 ? -11.004 -7.931 19.016 1.00 98.38 124 THR A CA 1
ATOM 998 C C . THR A 1 124 ? -10.960 -8.756 20.305 1.00 98.38 124 THR A C 1
ATOM 1000 O O . THR A 1 124 ? -11.996 -9.062 20.897 1.00 98.38 124 THR A O 1
ATOM 1003 N N . ARG A 1 125 ? -9.761 -9.098 20.793 1.00 98.50 125 ARG A N 1
ATOM 1004 C CA . ARG A 1 125 ? -9.613 -9.784 22.080 1.00 98.50 125 ARG A CA 1
ATOM 1005 C C . ARG A 1 125 ? -10.086 -8.911 23.245 1.00 98.50 125 ARG A C 1
ATOM 1007 O O . ARG A 1 125 ? -10.829 -9.404 24.092 1.00 98.50 125 ARG A O 1
ATOM 1014 N N . LYS A 1 126 ? -9.688 -7.637 23.287 1.00 98.56 126 LYS A N 1
ATOM 1015 C CA . LYS A 1 126 ? -10.109 -6.701 24.342 1.00 98.56 126 LYS A CA 1
ATOM 1016 C C . LYS A 1 126 ? -11.610 -6.425 24.311 1.00 98.56 126 LYS A C 1
ATOM 1018 O O . LYS A 1 126 ? -12.221 -6.342 25.370 1.00 98.56 126 LYS A O 1
ATOM 1023 N N . GLU A 1 127 ? -12.218 -6.344 23.132 1.00 98.62 127 GLU A N 1
ATOM 1024 C CA . GLU A 1 127 ? -13.675 -6.232 22.975 1.00 98.62 127 GLU A CA 1
ATOM 1025 C C . GLU A 1 127 ? -14.400 -7.449 23.572 1.00 98.62 127 GLU A C 1
ATOM 1027 O O . GLU A 1 127 ? -15.366 -7.300 24.325 1.00 98.62 127 GLU A O 1
ATOM 1032 N N . ALA A 1 128 ? -13.896 -8.661 23.319 1.00 98.31 128 ALA A N 1
ATOM 1033 C CA . ALA A 1 128 ? -14.451 -9.879 23.907 1.00 98.31 128 ALA A CA 1
ATOM 1034 C C . ALA A 1 128 ? -14.269 -9.932 25.436 1.00 98.31 128 ALA A C 1
ATOM 1036 O O . ALA A 1 128 ? -15.172 -10.361 26.156 1.00 98.31 128 ALA A O 1
ATOM 1037 N N . GLU A 1 129 ? -13.116 -9.497 25.950 1.00 98.56 129 GLU A N 1
ATOM 1038 C CA . GLU A 1 129 ? -12.857 -9.399 27.393 1.00 98.56 129 GLU A CA 1
ATOM 1039 C C . GLU A 1 129 ? -13.786 -8.375 28.066 1.00 98.56 129 GLU A C 1
ATOM 1041 O O . GLU A 1 129 ? -14.365 -8.672 29.112 1.00 98.56 129 GLU A O 1
ATOM 1046 N N . MET A 1 130 ? -14.001 -7.218 27.435 1.00 98.50 130 MET A N 1
ATOM 1047 C CA . MET A 1 130 ? -14.931 -6.187 27.900 1.00 98.50 130 MET A CA 1
ATOM 1048 C C . MET A 1 130 ? -16.370 -6.704 27.946 1.00 98.50 130 MET A C 1
ATOM 1050 O O . MET A 1 130 ? -17.024 -6.571 28.974 1.00 98.50 130 MET A O 1
ATOM 1054 N N . THR A 1 131 ? -16.822 -7.389 26.892 1.00 98.50 131 THR A N 1
ATOM 1055 C CA . THR A 1 131 ? -18.169 -7.985 26.835 1.00 98.50 131 THR A CA 1
ATOM 1056 C C . THR A 1 131 ? -18.397 -8.961 27.998 1.00 98.50 131 THR A C 1
ATOM 1058 O O . THR A 1 131 ? -19.425 -8.920 28.672 1.00 98.50 131 THR A O 1
ATOM 1061 N N . ARG A 1 132 ? -17.411 -9.817 28.306 1.00 98.50 132 ARG A N 1
ATOM 1062 C CA . ARG A 1 132 ? -17.492 -10.748 29.451 1.00 98.50 132 ARG A CA 1
ATOM 1063 C C . ARG A 1 132 ? -17.526 -10.022 30.795 1.00 98.50 132 ARG A C 1
ATOM 1065 O O . ARG A 1 132 ? -18.238 -10.447 31.708 1.00 98.50 132 ARG A O 1
ATOM 1072 N N . ALA A 1 133 ? -16.743 -8.955 30.938 1.00 98.38 133 ALA A N 1
ATOM 1073 C CA . ALA A 1 133 ? -16.750 -8.138 32.145 1.00 98.38 133 ALA A CA 1
ATOM 1074 C C . ALA A 1 133 ? -18.111 -7.449 32.340 1.00 98.38 133 ALA A C 1
ATOM 1076 O O . ALA A 1 133 ? -18.659 -7.488 33.440 1.00 98.38 133 ALA A O 1
ATOM 1077 N N . GLU A 1 134 ? -18.699 -6.901 31.275 1.00 98.62 134 GLU A N 1
ATOM 1078 C CA . GLU A 1 134 ? -20.036 -6.297 31.296 1.00 98.62 134 GLU A CA 1
ATOM 1079 C C . GLU A 1 134 ? -21.117 -7.302 31.706 1.00 98.62 134 GLU A C 1
ATOM 1081 O O . GLU A 1 134 ? -21.944 -7.004 32.570 1.00 98.62 134 GLU A O 1
ATOM 1086 N N . GLU A 1 135 ? -21.090 -8.519 31.156 1.00 98.44 135 GLU A N 1
ATOM 1087 C CA . GLU A 1 135 ? -22.001 -9.591 31.572 1.00 98.44 135 GLU A CA 1
ATOM 1088 C C . GLU A 1 135 ? -21.845 -9.948 33.054 1.00 98.44 135 GLU A C 1
ATOM 1090 O O . GLU A 1 135 ? -22.837 -10.198 33.741 1.00 98.44 135 GLU A O 1
ATOM 1095 N N . THR A 1 136 ? -20.609 -9.966 33.555 1.00 98.56 136 THR A N 1
ATOM 1096 C CA . THR A 1 136 ? -20.311 -10.290 34.956 1.00 98.56 136 THR A CA 1
ATOM 1097 C C . THR A 1 136 ? -20.864 -9.209 35.880 1.00 98.56 136 THR A C 1
ATOM 1099 O O . THR A 1 136 ? -21.631 -9.520 36.790 1.00 98.56 136 THR A O 1
ATOM 1102 N N . ILE A 1 137 ? -20.585 -7.938 35.576 1.00 98.56 137 ILE A N 1
ATOM 1103 C CA . ILE A 1 137 ? -21.131 -6.782 36.300 1.00 98.56 137 ILE A CA 1
ATOM 1104 C C . ILE A 1 137 ? -22.660 -6.817 36.294 1.00 98.56 137 ILE A C 1
ATOM 1106 O O . ILE A 1 137 ? -23.289 -6.593 37.326 1.00 98.56 137 ILE A O 1
ATOM 1110 N N . ARG A 1 138 ? -23.284 -7.133 35.153 1.00 98.62 138 ARG A N 1
ATOM 1111 C CA . ARG A 1 138 ? -24.744 -7.233 35.051 1.00 98.62 138 ARG A CA 1
ATOM 1112 C C . ARG A 1 138 ? -25.315 -8.317 35.969 1.00 98.62 138 ARG A C 1
ATOM 1114 O O . ARG A 1 138 ? -26.327 -8.072 36.626 1.00 98.62 138 ARG A O 1
ATOM 1121 N N . ARG A 1 139 ? -24.684 -9.495 36.034 1.00 98.56 139 ARG A N 1
ATOM 1122 C CA . ARG A 1 139 ? -25.102 -10.585 36.937 1.00 98.56 139 ARG A CA 1
ATOM 1123 C C . ARG A 1 139 ? -24.953 -10.181 38.401 1.00 98.56 139 ARG A C 1
ATOM 1125 O O . ARG A 1 139 ? -25.879 -10.383 39.180 1.00 98.56 139 ARG A O 1
ATOM 1132 N N . GLU A 1 140 ? -23.834 -9.566 38.770 1.00 98.50 140 GLU A N 1
ATOM 1133 C CA . GLU A 1 140 ? -23.610 -9.080 40.137 1.00 98.50 140 GLU A CA 1
ATOM 1134 C C . GLU A 1 140 ? -24.623 -7.998 40.532 1.00 98.50 140 GLU A C 1
ATOM 1136 O O . GLU A 1 140 ? -25.166 -8.022 41.635 1.00 98.50 140 GLU A O 1
ATOM 1141 N N . GLN A 1 141 ? -24.954 -7.079 39.621 1.00 98.50 141 GLN A N 1
ATOM 1142 C CA . GLN A 1 141 ? -25.991 -6.069 39.852 1.00 98.50 141 GLN A CA 1
ATOM 1143 C C . GLN A 1 141 ? -27.367 -6.697 40.094 1.00 98.50 141 GLN A C 1
ATOM 1145 O O . GLN A 1 141 ? -28.074 -6.266 41.007 1.00 98.50 141 GLN A O 1
ATOM 1150 N N . GLN A 1 142 ? -27.733 -7.726 39.322 1.00 98.44 142 GLN A N 1
ATOM 1151 C CA . GLN A 1 142 ? -28.972 -8.479 39.539 1.00 98.44 142 GLN A CA 1
ATOM 1152 C C . GLN A 1 142 ? -28.978 -9.155 40.915 1.00 98.44 142 GLN A C 1
ATOM 1154 O O . GLN A 1 142 ? -29.932 -8.985 41.669 1.00 98.44 142 GLN A O 1
ATOM 1159 N N . GLN A 1 143 ? -27.886 -9.824 41.296 1.00 98.62 143 GLN A N 1
ATOM 1160 C CA . GLN A 1 143 ? -27.760 -10.448 42.618 1.00 98.62 143 GLN A CA 1
ATOM 1161 C C . GLN A 1 143 ? -27.872 -9.429 43.759 1.00 98.62 143 GLN A C 1
ATOM 1163 O O . GLN A 1 143 ? -28.564 -9.672 44.746 1.00 98.62 143 GLN A O 1
ATOM 1168 N N . ILE A 1 144 ? -27.234 -8.262 43.631 1.00 98.50 144 ILE A N 1
ATOM 1169 C CA . ILE A 1 144 ? -27.350 -7.179 44.616 1.00 98.50 144 ILE A CA 1
ATOM 1170 C C . ILE A 1 144 ? -28.798 -6.693 44.720 1.00 98.50 144 ILE A C 1
ATOM 1172 O O . ILE A 1 144 ? -29.283 -6.442 45.824 1.00 98.50 144 ILE A O 1
ATOM 1176 N N . GLN A 1 145 ? -29.500 -6.555 43.595 1.00 98.56 145 GLN A N 1
ATOM 1177 C CA . GLN A 1 145 ? -30.899 -6.139 43.584 1.00 98.56 145 GLN A CA 1
ATOM 1178 C C . GLN A 1 145 ? -31.805 -7.168 44.275 1.00 98.56 145 GLN A C 1
ATOM 1180 O O . GLN A 1 145 ? -32.639 -6.779 45.091 1.00 98.56 145 GLN A O 1
ATOM 1185 N N . GLU A 1 146 ? -31.604 -8.461 44.015 1.00 98.69 146 GLU A N 1
ATOM 1186 C CA . GLU A 1 146 ? -32.323 -9.547 44.692 1.00 98.69 146 GLU A CA 1
ATOM 1187 C C . GLU A 1 146 ? -32.054 -9.558 46.202 1.00 98.69 146 GLU A C 1
ATOM 1189 O O . GLU A 1 146 ? -32.984 -9.673 47.000 1.00 98.69 146 GLU A O 1
ATOM 1194 N N . MET A 1 147 ? -30.794 -9.393 46.622 1.00 98.56 147 MET A N 1
ATOM 1195 C CA . MET A 1 147 ? -30.449 -9.310 48.046 1.00 98.56 147 MET A CA 1
ATOM 1196 C C . MET A 1 147 ? -31.117 -8.114 48.726 1.00 98.56 147 MET A C 1
ATOM 1198 O O . MET A 1 147 ? -31.668 -8.271 49.812 1.00 98.56 147 MET A O 1
ATOM 1202 N N . ARG A 1 148 ? -31.134 -6.942 48.076 1.00 98.38 148 ARG A N 1
ATOM 1203 C CA . ARG A 1 148 ? -31.830 -5.753 48.594 1.00 98.38 148 ARG A CA 1
ATOM 1204 C C . ARG A 1 148 ? -33.331 -5.985 48.736 1.00 98.38 148 ARG A C 1
ATOM 1206 O O . ARG A 1 148 ? -33.908 -5.569 49.732 1.00 98.38 148 ARG A O 1
ATOM 1213 N N . GLN A 1 149 ? -33.966 -6.659 47.776 1.00 98.56 149 GLN A N 1
ATOM 1214 C CA . GLN A 1 149 ? -35.386 -7.012 47.878 1.00 98.56 149 GLN A CA 1
ATOM 1215 C C . GLN A 1 149 ? -35.644 -7.924 49.083 1.00 98.56 149 GLN A C 1
ATOM 1217 O O . GLN A 1 149 ? -36.486 -7.604 49.920 1.00 98.56 149 GLN A O 1
ATOM 1222 N N . ARG A 1 150 ? -34.851 -8.988 49.247 1.00 98.50 150 ARG A N 1
ATOM 1223 C CA . ARG A 1 150 ? -34.955 -9.887 50.410 1.00 98.50 150 ARG A CA 1
ATOM 1224 C C . ARG A 1 150 ? -34.739 -9.161 51.736 1.00 98.50 150 ARG A C 1
ATOM 1226 O O . ARG A 1 150 ? -35.457 -9.418 52.696 1.00 98.50 150 ARG A O 1
ATOM 1233 N N . GLU A 1 151 ? -33.773 -8.248 51.797 1.00 98.56 15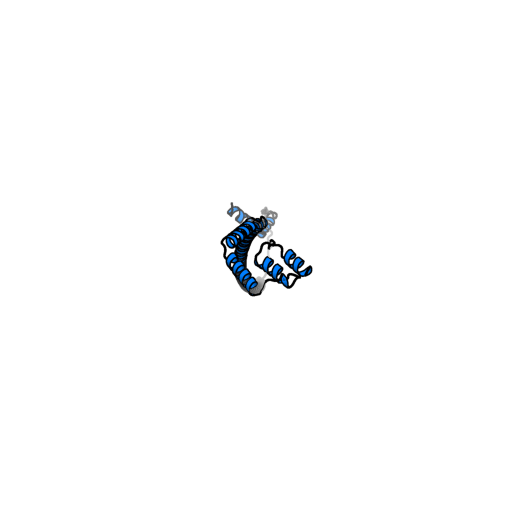1 GLU A N 1
ATOM 1234 C CA . GLU A 1 151 ? -33.536 -7.416 52.978 1.00 98.56 151 GLU A CA 1
ATOM 1235 C C . GLU A 1 151 ? -34.766 -6.558 53.300 1.00 98.56 151 GLU A C 1
ATOM 1237 O O . GLU A 1 151 ? -35.220 -6.544 54.443 1.00 98.56 151 GLU A O 1
ATOM 1242 N N . THR A 1 152 ? -35.370 -5.911 52.296 1.00 98.50 152 THR A N 1
ATOM 1243 C CA . THR A 1 152 ? -36.588 -5.112 52.504 1.00 98.50 152 THR A CA 1
ATOM 1244 C C . THR A 1 152 ? -37.777 -5.954 52.967 1.00 98.50 152 THR A C 1
ATOM 1246 O O . THR A 1 152 ? -38.519 -5.521 53.847 1.00 98.50 152 THR A O 1
ATOM 1249 N N . GLU A 1 153 ? -37.943 -7.167 52.436 1.00 98.50 153 GLU A N 1
ATOM 1250 C CA . GLU A 1 153 ? -38.985 -8.105 52.867 1.00 98.50 153 GLU A CA 1
ATOM 1251 C C . GLU A 1 153 ? -38.771 -8.558 54.314 1.00 98.50 153 GLU A C 1
ATOM 1253 O O . GLU A 1 153 ? -39.718 -8.592 55.102 1.00 98.50 153 GLU A O 1
ATOM 1258 N N . LEU A 1 154 ? -37.523 -8.859 54.687 1.00 98.50 154 LEU A N 1
ATOM 1259 C CA . LEU A 1 154 ? -37.166 -9.263 56.043 1.00 98.50 154 LEU A CA 1
ATOM 1260 C C . LEU A 1 154 ? -37.417 -8.136 57.052 1.00 98.50 154 LEU A C 1
ATOM 1262 O O . LEU A 1 154 ? -37.984 -8.392 58.114 1.00 98.50 154 LEU A O 1
ATOM 1266 N N . VAL A 1 155 ? -37.038 -6.898 56.716 1.00 98.50 155 VAL A N 1
ATOM 1267 C CA . VAL A 1 155 ? -37.309 -5.715 57.548 1.00 98.50 155 VAL A CA 1
ATOM 1268 C C . VAL A 1 155 ? -38.815 -5.533 57.738 1.00 98.50 155 VAL A C 1
ATOM 1270 O O . VAL A 1 155 ? -39.275 -5.463 58.873 1.00 98.50 155 VAL A O 1
ATOM 1273 N N . GLN A 1 156 ? -39.607 -5.582 56.661 1.00 98.25 156 GLN A N 1
ATOM 1274 C CA . GLN A 1 156 ? -41.068 -5.480 56.760 1.00 98.25 156 GLN A CA 1
ATOM 1275 C C . GLN A 1 156 ? -41.685 -6.602 57.605 1.00 98.25 156 GLN A C 1
ATOM 1277 O O . GLN A 1 156 ? -42.631 -6.362 58.357 1.00 98.25 156 GLN A O 1
ATOM 1282 N N . ALA A 1 157 ? -41.183 -7.833 57.484 1.00 98.38 157 ALA A N 1
ATOM 1283 C CA . ALA A 1 157 ? -41.645 -8.951 58.299 1.00 98.38 157 ALA A CA 1
ATOM 1284 C C . ALA A 1 157 ? -41.347 -8.718 59.789 1.00 98.38 157 ALA A C 1
ATOM 1286 O O . ALA A 1 157 ? -42.216 -8.955 60.631 1.00 98.38 157 ALA A O 1
ATOM 1287 N N . LYS A 1 158 ? -40.155 -8.201 60.108 1.00 98.38 158 LYS A N 1
ATOM 1288 C CA . LYS A 1 158 ? -39.756 -7.864 61.479 1.00 98.38 158 LYS A CA 1
ATOM 1289 C C . LYS A 1 158 ? -40.566 -6.708 62.057 1.00 98.38 158 LYS A C 1
ATOM 1291 O O . LYS A 1 158 ? -41.009 -6.809 63.197 1.00 98.38 158 LYS A O 1
ATOM 1296 N N . ASP A 1 159 ? -40.849 -5.674 61.273 1.00 98.19 159 ASP A N 1
ATOM 1297 C CA . ASP A 1 159 ? -41.700 -4.560 61.704 1.00 98.19 159 ASP A CA 1
ATOM 1298 C C . ASP A 1 159 ? -43.125 -5.028 62.043 1.00 98.19 159 ASP A C 1
ATOM 1300 O O . ASP A 1 159 ? -43.698 -4.612 63.052 1.00 98.19 159 ASP A O 1
ATOM 1304 N N . ARG A 1 160 ? -43.692 -5.951 61.250 1.00 98.25 160 ARG A N 1
ATOM 1305 C CA . ARG A 1 160 ? -45.000 -6.568 61.544 1.00 98.25 160 ARG A CA 1
ATOM 1306 C C . ARG A 1 160 ? -44.971 -7.391 62.832 1.00 98.25 160 ARG A C 1
ATOM 1308 O O . ARG A 1 160 ? -45.901 -7.300 63.626 1.00 98.25 160 ARG A O 1
ATOM 1315 N N . GLU A 1 161 ? -43.919 -8.182 63.046 1.00 98.25 161 GLU A N 1
ATOM 1316 C CA . GLU A 1 161 ? -43.730 -8.962 64.277 1.00 98.25 161 GLU A CA 1
ATOM 1317 C C . GLU A 1 161 ? -43.662 -8.042 65.507 1.00 98.25 161 GLU A C 1
ATOM 1319 O O . GLU A 1 161 ? -44.376 -8.265 66.484 1.00 98.25 161 GLU A O 1
ATOM 1324 N N . ILE A 1 162 ? -42.882 -6.958 65.433 1.00 97.56 162 ILE A N 1
ATOM 1325 C CA . ILE A 1 162 ? -42.788 -5.948 66.497 1.00 97.56 162 ILE A CA 1
ATOM 1326 C C . ILE A 1 162 ? -44.158 -5.321 66.780 1.00 97.56 162 ILE A C 1
ATOM 1328 O O . ILE A 1 162 ? -44.536 -5.204 67.945 1.00 97.56 162 ILE A O 1
ATOM 1332 N N . ALA A 1 163 ? -44.921 -4.959 65.745 1.00 97.00 163 ALA A N 1
ATOM 1333 C CA . ALA A 1 163 ? -46.255 -4.384 65.909 1.00 97.00 163 ALA A CA 1
ATOM 1334 C C . ALA A 1 163 ? -47.221 -5.344 66.631 1.00 97.00 163 ALA A C 1
ATOM 1336 O O . ALA A 1 163 ? -47.945 -4.925 67.536 1.00 97.00 163 ALA A O 1
ATOM 1337 N N . LEU A 1 164 ? -47.193 -6.639 66.293 1.00 97.06 164 LEU A N 1
ATOM 1338 C CA . LEU A 1 164 ? -47.994 -7.662 66.975 1.00 97.06 164 LEU A CA 1
ATOM 1339 C C . LEU A 1 164 ? -47.594 -7.813 68.450 1.00 97.06 164 LEU A C 1
ATOM 1341 O O . LEU A 1 164 ? -48.461 -7.887 69.321 1.00 97.06 164 LEU A O 1
ATOM 1345 N N . LEU A 1 165 ? -46.292 -7.819 68.752 1.00 95.88 165 LEU A N 1
ATOM 1346 C CA . LEU A 1 165 ? -45.805 -7.889 70.134 1.00 95.88 165 LEU A CA 1
ATOM 1347 C C . LEU A 1 165 ? -46.199 -6.644 70.944 1.00 95.88 165 LEU A C 1
ATOM 1349 O O . LEU A 1 165 ? -46.604 -6.763 72.100 1.00 95.88 165 LEU A O 1
ATOM 1353 N N . GLN A 1 166 ? -46.129 -5.453 70.343 1.00 93.62 166 GLN A N 1
ATOM 1354 C CA . GLN A 1 166 ? -46.574 -4.205 70.971 1.00 93.62 166 GLN A CA 1
ATOM 1355 C C . GLN A 1 166 ? -48.078 -4.224 71.280 1.00 93.62 166 GLN A C 1
ATOM 1357 O O . GLN A 1 166 ? -48.474 -3.803 72.367 1.00 93.62 166 GLN A O 1
ATOM 1362 N N . GLN A 1 167 ? -48.905 -4.765 70.379 1.00 94.88 167 GLN A N 1
ATOM 1363 C CA . GLN A 1 167 ? -50.343 -4.942 70.610 1.00 94.88 167 GLN A CA 1
ATOM 1364 C C . GLN A 1 167 ? -50.616 -5.873 71.804 1.00 94.88 167 GLN A C 1
ATOM 1366 O O . GLN A 1 167 ? -51.381 -5.517 72.699 1.00 94.88 167 GLN A O 1
ATOM 1371 N N . GLN A 1 168 ? -49.943 -7.027 71.863 1.00 94.00 168 GLN A N 1
ATOM 1372 C CA . GLN A 1 168 ? -50.092 -7.989 72.965 1.00 94.00 168 GLN A CA 1
ATOM 1373 C C . GLN A 1 168 ? -49.653 -7.420 74.322 1.00 94.00 168 GLN A C 1
ATOM 1375 O O . GLN A 1 168 ? -50.239 -7.742 75.357 1.00 94.00 168 GLN A O 1
ATOM 1380 N N . LEU A 1 169 ? -48.609 -6.585 74.340 1.00 91.12 169 LEU A N 1
ATOM 1381 C CA . LEU A 1 169 ? -48.164 -5.898 75.553 1.00 91.12 169 LEU A CA 1
ATOM 1382 C C . LEU A 1 169 ? -49.163 -4.823 75.991 1.00 91.12 169 LEU A C 1
ATOM 1384 O O . LEU A 1 169 ? -49.453 -4.727 77.182 1.00 91.12 169 LEU A O 1
ATOM 1388 N N . GLY A 1 170 ? -49.723 -4.061 75.047 1.00 87.81 170 GLY A N 1
ATOM 1389 C CA . GLY A 1 170 ? -50.752 -3.058 75.326 1.00 87.81 170 GLY A CA 1
ATOM 1390 C C . GLY A 1 170 ? -52.004 -3.645 75.985 1.00 87.81 170 GLY A C 1
ATOM 1391 O O . GLY A 1 170 ? -52.549 -3.036 76.897 1.00 87.81 170 GLY A O 1
ATOM 1392 N N . GLU A 1 171 ? -52.415 -4.857 75.603 1.00 76.75 171 GLU A N 1
ATOM 1393 C CA . GLU A 1 171 ? -53.541 -5.560 76.242 1.00 76.75 171 GLU A CA 1
ATOM 1394 C C . GLU A 1 171 ? -53.239 -6.022 77.678 1.00 76.75 171 GLU A C 1
ATOM 1396 O O . GLU A 1 171 ? -54.143 -6.099 78.509 1.00 76.75 171 GLU A O 1
ATOM 1401 N N . LYS A 1 172 ? -51.973 -6.321 77.997 1.00 74.56 172 LYS A N 1
ATOM 1402 C CA . LYS A 1 172 ? -51.563 -6.779 79.337 1.00 74.56 172 LYS A CA 1
ATOM 1403 C C . LYS A 1 172 ? -51.297 -5.643 80.320 1.00 74.56 172 LYS A C 1
ATOM 1405 O O . LYS A 1 172 ? -51.354 -5.867 81.528 1.00 74.56 172 LYS A O 1
ATOM 1410 N N . VAL A 1 173 ? -51.023 -4.435 79.834 1.00 59.75 173 VAL A N 1
ATOM 1411 C CA . VAL A 1 173 ? -50.896 -3.240 80.674 1.00 59.75 173 VAL A CA 1
ATOM 1412 C C . VAL A 1 173 ? -52.288 -2.634 80.848 1.00 59.75 173 VAL A C 1
ATOM 1414 O O . VAL A 1 173 ? -52.672 -1.683 80.173 1.00 59.75 173 VAL A O 1
ATOM 1417 N N . GLN A 1 174 ? -53.066 -3.200 81.772 1.00 52.94 174 GLN A N 1
ATOM 1418 C CA . GLN A 1 174 ? -54.239 -2.513 82.314 1.00 52.94 174 GLN A CA 1
ATOM 1419 C C . GLN A 1 174 ? -53.796 -1.125 82.809 1.00 52.94 174 GLN A C 1
ATOM 1421 O O . GLN A 1 174 ? -52.792 -1.044 83.525 1.00 52.94 174 GLN A O 1
ATOM 1426 N N . PRO A 1 175 ? -54.489 -0.031 82.441 1.00 55.69 175 PRO A N 1
ATOM 1427 C CA . PRO A 1 175 ? -54.124 1.282 82.944 1.00 55.69 175 PRO A CA 1
ATOM 1428 C C . PRO A 1 175 ? -54.190 1.252 84.478 1.00 55.69 175 PRO A C 1
ATOM 1430 O O . PRO A 1 175 ? -55.196 0.783 85.024 1.00 55.69 175 PRO A O 1
ATOM 1433 N N . PRO A 1 176 ? -53.150 1.720 85.195 1.00 51.12 176 PRO A N 1
ATOM 1434 C CA . PRO A 1 176 ? -53.266 1.918 86.627 1.00 51.12 176 PRO A CA 1
ATOM 1435 C C . PRO A 1 176 ? -54.442 2.862 86.876 1.00 51.12 176 PRO A C 1
ATOM 1437 O O . PRO A 1 176 ? -54.624 3.862 86.176 1.00 51.12 176 PRO A O 1
ATOM 1440 N N . LEU A 1 177 ? -55.276 2.475 87.835 1.00 53.56 177 LEU A N 1
ATOM 1441 C CA . LEU A 1 177 ? -56.497 3.171 88.204 1.00 53.56 177 LEU A CA 1
ATOM 1442 C C . LEU A 1 177 ? -56.259 4.687 88.387 1.00 53.56 177 LEU A C 1
ATOM 1444 O O . LEU A 1 177 ? -55.205 5.093 88.882 1.00 53.56 177 LEU A O 1
ATOM 1448 N N . PRO A 1 178 ? -57.240 5.539 88.034 1.00 49.09 178 PRO A N 1
ATOM 1449 C CA . PRO A 1 178 ? -57.114 6.985 88.144 1.00 49.09 178 PRO A CA 1
ATOM 1450 C C . PRO A 1 178 ? -57.160 7.405 89.617 1.00 49.09 178 PRO A C 1
ATOM 1452 O O . PRO A 1 178 ? -58.231 7.667 90.166 1.00 49.09 178 PRO A O 1
ATOM 1455 N N . HIS A 1 179 ? -56.007 7.467 90.280 1.00 49.69 179 HIS A N 1
ATOM 1456 C CA . HIS A 1 179 ? -55.874 8.136 91.572 1.00 49.69 179 HIS A CA 1
ATOM 1457 C C . HIS A 1 179 ? -54.565 8.930 91.619 1.00 49.69 179 HIS A C 1
ATOM 1459 O O . HIS A 1 179 ? -53.485 8.375 91.459 1.00 49.69 179 HIS A O 1
ATOM 1465 N N . LEU A 1 180 ? -54.708 10.224 91.908 1.00 45.69 180 LEU A N 1
ATOM 1466 C CA . LEU A 1 180 ? -53.670 11.201 92.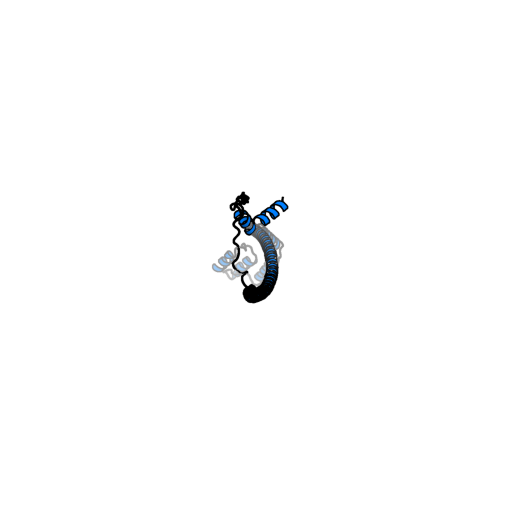250 1.00 45.69 180 LEU A CA 1
ATOM 1467 C C . LEU A 1 180 ? -52.754 11.688 91.115 1.00 45.69 180 LEU A C 1
ATOM 1469 O O . LEU A 1 180 ? -51.591 11.318 90.982 1.00 45.69 180 LEU A O 1
ATOM 1473 N N . TRP A 1 181 ? -53.259 12.698 90.407 1.00 40.19 181 TRP A N 1
ATOM 1474 C CA . TRP A 1 181 ? -52.421 13.752 89.842 1.00 40.19 181 TRP A CA 1
ATOM 1475 C C . TRP A 1 181 ? -51.851 14.589 90.995 1.00 40.19 181 TRP A C 1
ATOM 1477 O O . TRP A 1 181 ? -52.538 15.458 91.529 1.00 40.19 181 TRP A O 1
ATOM 1487 N N . ILE A 1 182 ? -50.610 14.324 91.406 1.00 44.00 182 ILE A N 1
ATOM 1488 C CA . ILE A 1 182 ? -49.853 15.266 92.236 1.00 44.00 182 ILE A CA 1
ATOM 1489 C C . ILE A 1 182 ? -49.196 16.272 91.294 1.00 44.00 182 ILE A C 1
ATOM 1491 O O . ILE A 1 182 ? -48.262 15.966 90.556 1.00 44.00 182 ILE A O 1
ATOM 1495 N N . THR A 1 183 ? -49.724 17.490 91.316 1.00 53.03 183 THR A N 1
ATOM 1496 C CA . THR A 1 183 ? -49.117 18.670 90.711 1.00 53.03 183 THR A CA 1
ATOM 1497 C C . THR A 1 183 ? -47.861 19.038 91.497 1.00 53.03 183 THR A C 1
ATOM 1499 O O . THR A 1 183 ? -47.969 19.605 92.582 1.00 53.03 183 THR A O 1
ATOM 1502 N N . THR A 1 184 ? -46.668 18.773 90.967 1.00 42.91 184 THR A N 1
ATOM 1503 C CA . THR A 1 184 ? -45.456 19.445 91.454 1.00 42.91 184 THR A CA 1
ATOM 1504 C C . THR A 1 184 ? -44.522 19.832 90.314 1.00 42.91 184 THR A C 1
ATOM 1506 O O . THR A 1 184 ? -43.881 18.988 89.700 1.00 42.91 184 THR A O 1
ATOM 1509 N N . ASN A 1 185 ? -44.420 21.152 90.154 1.00 40.44 185 ASN A N 1
ATOM 1510 C CA . ASN A 1 185 ? -43.185 21.917 90.001 1.00 40.44 185 ASN A CA 1
ATOM 1511 C C . ASN A 1 185 ? -42.422 21.864 88.671 1.00 40.44 185 ASN A C 1
ATOM 1513 O O . ASN A 1 185 ? -41.534 21.053 88.438 1.00 40.44 185 ASN A O 1
ATOM 1517 N N . THR A 1 186 ? -42.717 22.885 87.860 1.00 51.00 186 THR A N 1
ATOM 1518 C CA . THR A 1 186 ? -41.768 23.939 87.448 1.00 51.00 186 THR A CA 1
ATOM 1519 C C . THR A 1 186 ? -40.281 23.638 87.679 1.00 51.00 186 THR A C 1
ATOM 1521 O O . THR A 1 186 ? -39.746 23.921 88.752 1.00 51.00 186 THR A O 1
ATOM 1524 N N . LEU A 1 187 ? -39.588 23.190 86.633 1.00 42.28 187 LEU A N 1
ATOM 1525 C CA . LEU A 1 187 ? -38.141 23.355 86.498 1.00 42.28 187 LEU A CA 1
ATOM 1526 C C . LEU A 1 187 ? -37.817 23.917 85.109 1.00 42.28 187 LEU A C 1
ATOM 1528 O O . LEU A 1 187 ? -38.288 23.431 84.084 1.00 42.28 187 LEU A O 1
ATOM 1532 N N . SER A 1 188 ? -37.064 25.013 85.147 1.00 42.97 188 SER A N 1
ATOM 1533 C CA . SER A 1 188 ? -36.735 25.954 84.080 1.00 42.97 188 SER A CA 1
ATOM 1534 C C . SER A 1 188 ? -36.165 25.355 82.788 1.00 42.97 188 SER A C 1
ATOM 1536 O O . SER A 1 188 ? -35.364 24.420 82.834 1.00 42.97 188 SER A O 1
ATOM 1538 N N . PRO A 1 189 ? -36.433 25.996 81.633 1.00 52.66 189 PRO A N 1
ATOM 1539 C CA . PRO A 1 189 ? -35.791 25.683 80.367 1.00 52.66 189 PRO A CA 1
ATOM 1540 C C . PRO A 1 189 ? -34.449 26.426 80.259 1.00 52.66 189 PRO A C 1
ATOM 1542 O O . PRO A 1 189 ? -34.388 27.547 79.755 1.00 52.66 189 PRO A O 1
ATOM 1545 N N . HIS A 1 190 ? -33.347 25.814 80.700 1.00 44.00 190 HIS A N 1
ATOM 1546 C CA . HIS A 1 190 ? -32.007 26.303 80.359 1.00 44.00 190 HIS A CA 1
ATOM 1547 C C . HIS A 1 190 ? -31.395 25.499 79.209 1.00 44.00 190 HIS A C 1
ATOM 1549 O O . HIS A 1 190 ? -30.815 24.436 79.380 1.00 44.00 190 HIS A O 1
ATOM 1555 N N . ILE A 1 191 ? -31.581 26.065 78.015 1.00 54.88 191 ILE A N 1
ATOM 1556 C CA . ILE A 1 191 ? -30.520 26.411 77.060 1.00 54.88 191 ILE A CA 1
ATOM 1557 C C . ILE A 1 191 ? -29.358 25.406 76.995 1.00 54.88 191 ILE A C 1
ATOM 1559 O O . ILE A 1 191 ? -28.335 25.593 77.642 1.00 54.88 191 ILE A O 1
ATOM 1563 N N . VAL A 1 192 ? -29.450 24.449 76.071 1.00 49.34 192 VAL A N 1
ATOM 1564 C CA . VAL A 1 192 ? -28.282 24.010 75.292 1.00 49.34 192 VAL A CA 1
ATOM 1565 C C . VAL A 1 192 ? -28.721 23.881 73.834 1.00 49.34 192 VAL A C 1
ATOM 1567 O O . VAL A 1 192 ? -29.179 22.839 73.377 1.00 49.34 192 VAL A O 1
ATOM 1570 N N . ARG A 1 193 ? -28.626 24.997 73.103 1.00 48.12 193 ARG A N 1
ATOM 1571 C CA . ARG A 1 193 ? -28.629 25.018 71.635 1.00 48.12 193 ARG A CA 1
ATOM 1572 C C . ARG A 1 193 ? -27.255 24.521 71.171 1.00 48.12 193 ARG A C 1
ATOM 1574 O O . ARG A 1 193 ? -26.279 25.228 71.416 1.00 48.12 193 ARG A O 1
ATOM 1581 N N . PRO A 1 194 ? -27.134 23.391 70.459 1.00 50.12 194 PRO A N 1
ATOM 1582 C CA . PRO A 1 194 ? -25.948 23.158 69.658 1.00 50.12 194 PRO A CA 1
ATOM 1583 C C . PRO A 1 194 ? -26.025 24.081 68.434 1.00 50.12 194 PRO A C 1
ATOM 1585 O O . PRO A 1 194 ? -26.837 23.889 67.530 1.00 50.12 194 PRO A O 1
ATOM 1588 N N . LEU A 1 195 ? -25.192 25.120 68.426 1.00 52.12 195 LEU A N 1
ATOM 1589 C CA . LEU A 1 195 ? -24.862 25.911 67.241 1.00 52.12 195 LEU A CA 1
ATOM 1590 C C . LEU A 1 195 ? -24.104 25.015 66.245 1.00 52.12 195 LEU A C 1
ATOM 1592 O O . LEU A 1 195 ? -22.885 25.079 66.143 1.00 52.12 195 LEU A O 1
ATOM 1596 N N . PHE A 1 196 ? -24.817 24.163 65.510 1.00 48.84 196 PHE A N 1
ATOM 1597 C CA . PHE A 1 196 ? -24.295 23.558 64.286 1.00 48.84 196 PHE A CA 1
ATOM 1598 C C . PHE A 1 196 ? -24.915 24.280 63.093 1.00 48.84 196 PHE A C 1
ATOM 1600 O O . PHE A 1 196 ? -26.078 24.092 62.748 1.00 48.84 196 PHE A O 1
ATOM 1607 N N . HIS A 1 197 ? -24.114 25.160 62.497 1.00 51.94 197 HIS A N 1
ATOM 1608 C CA . HIS A 1 197 ? -24.447 25.940 61.312 1.00 51.94 197 HIS A CA 1
ATOM 1609 C C . HIS A 1 197 ? -24.629 24.999 60.098 1.00 51.94 197 HIS A C 1
ATOM 1611 O O . HIS A 1 197 ? -23.684 24.290 59.744 1.00 51.94 197 HIS A O 1
ATOM 1617 N N . PRO A 1 198 ? -25.786 24.988 59.410 1.00 52.78 198 PRO A N 1
ATOM 1618 C CA . PRO A 1 198 ? -26.033 24.077 58.287 1.00 52.78 198 PRO A CA 1
ATOM 1619 C C . PRO A 1 198 ? -25.411 24.519 56.945 1.00 52.78 198 PRO A C 1
ATOM 1621 O O . PRO A 1 198 ? -25.638 23.870 55.931 1.00 52.78 198 PRO A O 1
ATOM 1624 N N . LEU A 1 199 ? -24.594 25.579 56.912 1.00 52.75 199 LEU A N 1
ATOM 1625 C CA . LEU A 1 199 ? -24.108 26.186 55.659 1.00 52.75 199 LEU A CA 1
ATOM 1626 C C . LEU A 1 199 ? -22.729 25.706 55.172 1.00 52.75 199 LEU A C 1
ATOM 1628 O O . LEU A 1 199 ? -22.272 26.170 54.139 1.00 52.75 199 LEU A O 1
ATOM 1632 N N . LEU A 1 200 ? -22.069 24.764 55.855 1.00 54.03 200 LEU A N 1
ATOM 1633 C CA . LEU A 1 200 ? -20.733 24.279 55.447 1.00 54.03 200 LEU A CA 1
ATOM 1634 C C . LEU A 1 200 ? -20.681 22.795 55.045 1.00 54.03 200 LEU A C 1
ATOM 1636 O O . LEU A 1 200 ? -19.607 22.280 54.742 1.00 54.03 200 LEU A O 1
ATOM 1640 N N . ARG A 1 201 ? -21.818 22.083 55.011 1.00 52.03 201 ARG A N 1
ATOM 1641 C CA . ARG A 1 201 ? -21.840 20.647 54.656 1.00 52.03 201 ARG A CA 1
ATOM 1642 C C . ARG A 1 201 ? -22.176 20.329 53.198 1.00 52.03 201 ARG A C 1
ATOM 1644 O O . ARG A 1 201 ? -21.925 19.198 52.790 1.00 52.03 201 ARG A O 1
ATOM 1651 N N . GLN A 1 202 ? -22.697 21.270 52.410 1.00 54.38 202 GLN A N 1
ATOM 1652 C CA . GLN A 1 202 ? -23.057 20.990 51.010 1.00 54.38 202 GLN A CA 1
ATOM 1653 C C . GLN A 1 202 ? -21.887 21.158 50.027 1.00 54.38 202 GLN A C 1
ATOM 1655 O O . GLN A 1 202 ? -21.733 20.317 49.140 1.00 54.38 202 GLN A O 1
ATOM 1660 N N . ASP A 1 203 ? -20.988 22.121 50.234 1.00 54.62 203 ASP A N 1
ATOM 1661 C CA . ASP A 1 203 ? -19.919 22.376 49.254 1.00 54.62 203 ASP A CA 1
ATOM 1662 C C . ASP A 1 203 ? -18.760 21.373 49.340 1.00 54.62 203 ASP A C 1
ATOM 1664 O O . ASP A 1 203 ? -18.206 20.954 48.321 1.00 54.62 203 ASP A O 1
ATOM 1668 N N . VAL A 1 204 ? -18.442 20.882 50.543 1.00 57.16 204 VAL A N 1
ATOM 1669 C CA . VAL A 1 204 ? -17.360 19.899 50.734 1.00 57.16 204 VAL A CA 1
ATOM 1670 C C . VAL A 1 204 ? -17.722 18.543 50.117 1.00 57.16 204 VAL A C 1
ATOM 1672 O O . VAL A 1 204 ? -16.870 17.879 49.525 1.00 57.16 204 VAL A O 1
ATOM 1675 N N . PHE A 1 205 ? -18.998 18.146 50.169 1.00 57.19 205 PHE A N 1
ATOM 1676 C CA . PHE A 1 205 ? -19.452 16.901 49.544 1.00 57.19 205 PHE A CA 1
ATOM 1677 C C . PHE A 1 205 ? -19.509 16.991 48.013 1.00 57.19 205 PHE A C 1
ATOM 1679 O O . PHE A 1 205 ? -19.220 15.997 47.344 1.00 57.19 205 PHE A O 1
ATOM 1686 N N . HIS A 1 206 ? -19.798 18.163 47.439 1.00 59.38 206 HIS A N 1
ATOM 1687 C CA . HIS A 1 206 ? -19.723 18.355 45.987 1.00 59.38 206 HIS A CA 1
ATOM 1688 C C . HIS A 1 206 ? -18.281 18.306 45.459 1.00 59.38 206 HIS A C 1
ATOM 1690 O O . HIS A 1 206 ? -18.032 17.673 44.430 1.00 59.38 206 HIS A O 1
ATOM 1696 N N . LEU A 1 207 ? -17.318 18.867 46.196 1.00 55.62 207 LEU A N 1
ATOM 1697 C CA . LEU A 1 207 ? -15.889 18.797 45.859 1.00 55.62 207 LEU A CA 1
ATOM 1698 C C . LEU A 1 207 ? -15.308 17.376 45.968 1.00 55.62 207 LEU A C 1
ATOM 1700 O O . LEU A 1 207 ? -14.490 16.978 45.135 1.00 55.62 207 LEU A O 1
ATOM 1704 N N . LEU A 1 208 ? -15.774 16.575 46.932 1.00 56.47 208 LEU A N 1
ATOM 1705 C CA . LEU A 1 208 ? -15.410 15.156 47.051 1.00 56.47 208 LEU A CA 1
ATOM 1706 C C . LEU A 1 208 ? -16.018 14.292 45.935 1.00 56.47 208 LEU A C 1
ATOM 1708 O O . LEU A 1 208 ? -15.379 13.344 45.478 1.00 56.47 208 LEU A O 1
ATOM 1712 N N . ARG A 1 209 ? -17.214 14.634 45.442 1.00 58.62 209 ARG A N 1
ATOM 1713 C CA . ARG A 1 209 ? -17.907 13.857 44.400 1.00 58.62 209 ARG A CA 1
ATOM 1714 C C . ARG A 1 209 ? -17.403 14.136 42.976 1.00 58.62 209 ARG A C 1
ATOM 1716 O O . ARG A 1 209 ? -17.591 13.295 42.104 1.00 58.62 209 ARG A O 1
ATOM 1723 N N . GLN A 1 210 ? -16.735 15.268 42.731 1.00 58.31 210 GLN A N 1
ATOM 1724 C CA . GLN A 1 210 ? -16.215 15.643 41.403 1.00 58.31 210 GLN A CA 1
ATOM 1725 C C . GLN A 1 210 ? -14.783 15.151 41.096 1.00 58.31 210 GLN A C 1
ATOM 1727 O O . GLN A 1 210 ? -14.230 15.481 40.049 1.00 58.31 210 GLN A O 1
ATOM 1732 N N . GLY A 1 211 ? -14.147 14.360 41.970 1.00 56.84 211 GLY A N 1
ATOM 1733 C CA . GLY A 1 211 ? -12.828 13.764 41.684 1.00 56.84 211 GLY A CA 1
ATOM 1734 C C . GLY A 1 211 ? -11.664 14.767 41.585 1.00 56.84 211 GLY A C 1
ATOM 1735 O O . GLY A 1 211 ? -10.559 14.400 41.181 1.00 56.84 211 GLY A O 1
ATOM 1736 N N . VAL A 1 212 ? -11.882 16.026 41.980 1.00 65.88 212 VAL A N 1
ATOM 1737 C CA . VAL A 1 212 ? -10.889 17.112 41.914 1.00 65.88 212 VAL A CA 1
ATOM 1738 C C . VAL A 1 212 ? -9.727 16.866 42.887 1.00 65.88 212 VAL A C 1
ATOM 1740 O O . VAL A 1 212 ? -8.570 17.091 42.534 1.00 65.88 212 VAL A O 1
ATOM 1743 N N . LEU A 1 213 ? -9.996 16.283 44.063 1.00 60.66 213 LEU A N 1
ATOM 1744 C CA . LEU A 1 213 ? -8.957 15.913 45.034 1.00 60.66 213 LEU A CA 1
ATOM 1745 C C . LEU A 1 213 ? -8.003 14.826 44.513 1.00 60.66 213 LEU A C 1
ATOM 1747 O O . LEU A 1 213 ? -6.805 14.889 44.773 1.00 60.66 213 LEU A O 1
ATOM 1751 N N . VAL A 1 214 ? -8.492 13.866 43.720 1.00 66.50 214 VAL A N 1
ATOM 1752 C CA . VAL A 1 214 ? -7.641 12.809 43.138 1.00 66.50 214 VAL A CA 1
ATOM 1753 C C . VAL A 1 214 ? -6.669 13.395 42.108 1.00 66.50 214 VAL A C 1
ATOM 1755 O O . VAL A 1 214 ? -5.527 12.945 42.002 1.00 66.50 214 VAL A O 1
ATOM 1758 N N . ARG A 1 215 ? -7.089 14.436 41.374 1.00 71.50 215 ARG A N 1
ATOM 1759 C CA . ARG A 1 215 ? -6.224 15.143 40.417 1.00 71.50 215 ARG A CA 1
ATOM 1760 C C . ARG A 1 215 ? -5.181 16.016 41.117 1.00 71.50 215 ARG A C 1
ATOM 1762 O O . ARG A 1 215 ? -4.026 15.985 40.710 1.00 71.50 215 ARG A O 1
ATOM 1769 N N . LEU A 1 216 ? -5.548 16.709 42.196 1.00 65.69 216 LEU A N 1
ATOM 1770 C CA . LEU A 1 216 ? -4.617 17.509 43.005 1.00 65.69 216 LEU A CA 1
ATOM 1771 C C . LEU A 1 216 ? -3.556 16.647 43.704 1.00 65.69 216 LEU A C 1
ATOM 1773 O O . LEU A 1 216 ? -2.375 16.978 43.656 1.00 65.69 216 LEU A O 1
ATOM 1777 N N . VAL A 1 217 ? -3.940 15.493 44.260 1.00 71.25 217 VAL A N 1
ATOM 1778 C CA . VAL A 1 217 ? -2.986 14.549 44.870 1.00 71.25 217 VAL A CA 1
ATOM 1779 C C . VAL A 1 217 ? -2.034 13.950 43.827 1.00 71.25 217 VAL A C 1
ATOM 1781 O O . VAL A 1 217 ? -0.861 13.742 44.124 1.00 71.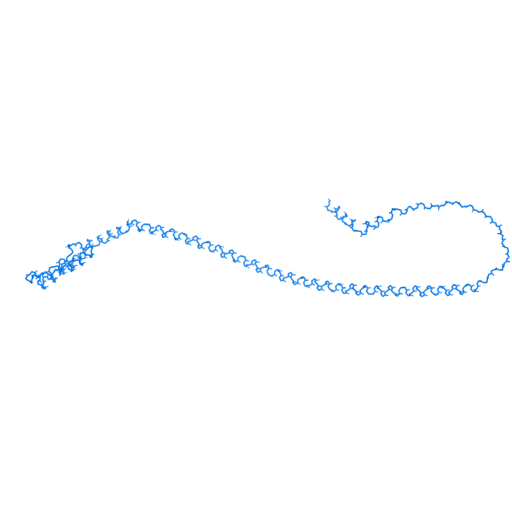25 217 VAL A O 1
ATOM 1784 N N . ARG A 1 218 ? -2.488 13.711 42.586 1.00 71.62 218 ARG A N 1
ATOM 1785 C CA . ARG A 1 218 ? -1.592 13.301 41.488 1.00 71.62 218 ARG A CA 1
ATOM 1786 C C . ARG A 1 218 ? -0.624 14.406 41.068 1.00 71.62 218 ARG A C 1
ATOM 1788 O O . ARG A 1 218 ? 0.517 14.087 40.759 1.00 71.62 218 ARG A O 1
ATOM 1795 N N . LEU A 1 219 ? -1.056 15.667 41.073 1.00 71.25 219 LEU A N 1
ATOM 1796 C CA . LEU A 1 219 ? -0.214 16.798 40.679 1.00 71.25 219 LEU A CA 1
ATOM 1797 C C . LEU A 1 219 ? 0.896 17.076 41.70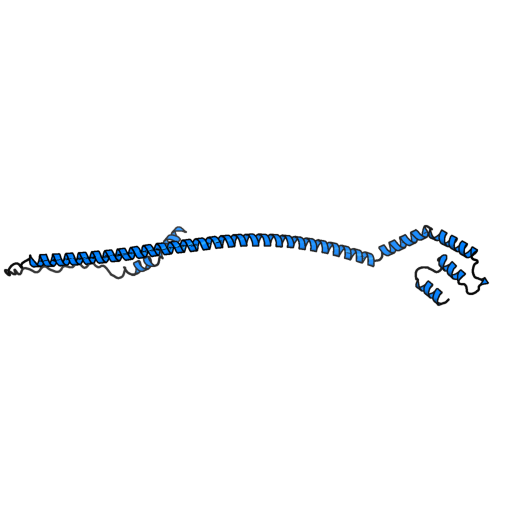3 1.00 71.25 219 LEU A C 1
ATOM 1799 O O . LEU A 1 219 ? 2.033 17.307 41.317 1.00 71.25 219 LEU A O 1
ATOM 1803 N N . VAL A 1 220 ? 0.590 16.968 43.000 1.00 74.56 220 VAL A N 1
ATOM 1804 C CA . VAL A 1 220 ? 1.574 17.135 44.089 1.00 74.56 220 VAL A CA 1
ATOM 1805 C C . VAL A 1 220 ? 2.585 15.982 44.146 1.00 74.56 220 VAL A C 1
ATOM 1807 O O . VAL A 1 220 ? 3.664 16.147 44.689 1.00 74.56 220 VAL A O 1
ATOM 1810 N N . ARG A 1 221 ? 2.274 14.816 43.568 1.00 64.38 221 ARG A N 1
ATOM 1811 C CA . ARG A 1 221 ? 3.215 13.684 43.471 1.00 64.38 221 ARG A CA 1
ATOM 1812 C C . ARG A 1 221 ? 4.157 13.759 42.264 1.00 64.38 221 ARG A C 1
ATOM 1814 O O . ARG A 1 221 ? 5.040 12.915 42.154 1.00 64.38 221 ARG A O 1
ATOM 1821 N N . LEU A 1 222 ? 3.900 14.683 41.338 1.00 65.94 222 LEU A N 1
ATOM 1822 C CA . LEU A 1 222 ? 4.676 14.904 40.112 1.00 65.94 222 LEU A CA 1
ATOM 1823 C C . LEU A 1 222 ? 5.556 16.167 40.184 1.00 65.94 222 LEU A C 1
ATOM 1825 O O . LEU A 1 222 ? 6.332 16.399 39.259 1.00 65.94 222 LEU A O 1
ATOM 1829 N N . LEU A 1 223 ? 5.425 16.953 41.258 1.00 66.19 223 LEU A N 1
ATOM 1830 C CA . LEU A 1 223 ? 6.331 18.033 41.664 1.00 66.19 223 LEU A CA 1
ATOM 1831 C C . LEU A 1 223 ? 7.269 17.517 42.758 1.00 66.19 223 LEU A C 1
ATOM 1833 O O . LEU A 1 223 ? 8.446 17.930 42.741 1.00 66.19 223 LEU A O 1
#

Foldseek 3Di:
DVVVVVVVVVVPPPDCPQLVNVLVCQCPDPDPVSRDDPVVSVVSVVVSVVVCPDVVVVVVVVVVVVCVVPPVVVVVVVVVVVVVVVVVVVVVVVVVVVVVVVVVVVVVVVVVVVVVVVVVVVVVVVVVVVVVVVVVVVVVVVVVVVVVVVVVVVVVVVVVVVVVVVVVVVVVCDDDDDDDPDDDDDDDDDDDDPPDDPPPPPPVVVCVVVCVVVVVVVVVVVD

pLDDT: mean 80.87, std 18.73, range [40.19, 98.69]

Organism: Geodia barretti (NCBI:txid519541)

Secondary structure (DSSP, 8-state):
-HHHHHHHHHT-S--TT-HHHHHHHHHT-SSGGGSPPHHHHHHHHHHHHHHTTSHHHHHHHHHHHHHHHT-HHHHHHHHHHHHHHHHHHHHHHHHHHHHHHHHHHHHHHHHHHHHHHHHHHHHHHHHHHHHHHHHHHHHHHHHHHHHHHHHHHHHHHHHHHHHHHHHHHHHH-PPPPS-------------------TTSSHHHHHHHHTTHHHHHHHHHT--

Sequence (223 aa):
MRYVNEQLRACGQLRGDHPLIRLIQHCLHNGPHKRPSIREVLRLLEEARAGVGDEGSERNKRELVRALQTQPRNQNLERVLRDLVIENADLQSRVQAKDMELVAAQQQLRRNETELTGNKAELTRKEAEMTRAEETIRREQQQIQEMRQRETELVQAKDREIALLQQQLGEKVQPPLPHLWITTNTLSPHIVRPLFHPLLRQDVFHLLRQGVLVRLVRLVRLL

Radius of gyration: 65.29 Å; chains: 1; bounding box: 109×37×179 Å